Protein AF-A0AAV0MB12-F1 (afdb_monomer)

Foldseek 3Di:
DPPQDWDDAQLFIDSDDDDPLLSLLSNVLLPPVDDQQQWQFDFPVATDGSVLLNCLHPPHARDLRLLVLLQRLLQVVQVVVVDDGDHRDGPVLLVCLVDHALVVSCVPRPVPVVLVALEDEDQDPVSVVSVPVRNPDPRDPRRYYHHDDPQDDDPDDRCVSLSVSLCSVVVVDRVVNNVVVVVDDSRNSSSVSSCCRLVPPSGPCNVVSSVVSCVVVVHDPVVVPPPPDDDDDDDDDDDDDDDDD

InterPro domains:
  IPR038765 Papain-like cysteine peptidase superfamily [SSF54001] (46-170)

pLDDT: mean 75.11, std 19.03, range [23.58, 97.94]

Mean predicted aligned error: 11.65 Å

Sequence (245 aa):
MRNKKMYSIGPFTTSSRACPMDLILITHVFDQSQDECEELVRSPWFNLNRAQFKGLAPDLMLSSQVITMCVDFLTLEEFRKEKRVRWFLPPAFSMSVRGYSEENIRRVYCSEDFNDCEKAKALDSLVMVKIIKKLEVNLLESFTTEIVVNAPRQKNGVDYGLFVAKLMRNSGCLDDCARKMKKFESQDERLDLALYLLNNKENEIKDVLHRKVVMESGERIDEVEGTAERSETPKKDGNFTTYKL

Nearest PDB structures (foldseek):
  2ckg-assembly2_B  TM=7.419E-01  e=3.529E-04  Homo sapiens
  2io1-assembly3_E  TM=7.565E-01  e=4.632E-04  Homo sapiens
  1tgz-assembly1_A  TM=7.587E-01  e=4.891E-04  Homo sapiens
  2xre-assembly1_B  TM=7.679E-01  e=7.160E-04  Homo sapiens
  2iy1-assembly2_C  TM=7.178E-01  e=5.759E-04  Homo sapiens

Solvent-accessible surface area (backbone atoms only — not comparable to full-atom values): 15022 Å² total; per-residue (Å²): 132,83,82,76,66,72,40,80,46,55,84,36,70,22,79,61,86,73,56,72,66,57,38,53,50,44,32,59,65,64,41,82,89,54,68,49,79,43,75,60,33,29,48,102,87,49,76,40,27,32,59,55,54,55,24,54,42,71,97,43,56,53,38,69,65,55,52,30,52,53,24,51,46,54,25,55,58,27,63,72,62,84,49,91,73,53,82,55,80,38,70,66,52,63,53,39,70,72,77,55,58,58,67,59,51,31,71,74,69,46,58,64,67,59,57,72,53,53,61,51,77,34,82,47,66,73,61,46,56,50,50,55,63,60,62,57,79,79,65,51,102,69,57,44,80,43,67,51,77,85,63,74,79,77,93,60,81,57,52,49,53,56,52,51,53,54,46,63,80,34,66,91,38,66,69,59,39,44,60,54,58,74,69,67,45,72,44,51,53,30,51,52,50,50,50,49,50,42,70,30,91,61,19,77,42,27,71,61,51,52,53,51,49,36,64,75,70,69,56,63,73,79,73,73,62,72,81,78,83,86,80,76,81,77,78,93,69,92,76,91,81,90,82,91,132

Radius of gyration: 21.96 Å; Cα contacts (8 Å, |Δi|>4): 250; chains: 1; bounding box: 44×54×58 Å

Organism: NCBI:txid586396

Structure (mmCIF, N/CA/C/O backbone):
data_AF-A0AAV0MB12-F1
#
_entry.id   AF-A0AAV0MB12-F1
#
loop_
_atom_site.group_PDB
_atom_site.id
_atom_site.type_symbol
_atom_site.label_atom_id
_atom_site.label_alt_id
_atom_site.label_comp_id
_atom_site.label_asym_id
_atom_site.label_entity_id
_atom_site.label_seq_id
_atom_site.pdbx_PDB_ins_code
_atom_site.Cartn_x
_atom_site.Cartn_y
_atom_site.Cartn_z
_atom_site.occupancy
_atom_site.B_iso_or_equiv
_atom_site.auth_seq_id
_atom_site.auth_comp_id
_atom_site.auth_asym_id
_atom_site.auth_atom_id
_atom_site.pdbx_PDB_model_num
ATOM 1 N N . MET A 1 1 ? -17.983 -29.698 9.163 1.00 43.75 1 MET A N 1
ATOM 2 C CA . MET A 1 1 ? -17.110 -28.525 8.932 1.00 43.75 1 MET A CA 1
ATOM 3 C C . MET A 1 1 ? -16.967 -27.797 10.261 1.00 43.75 1 MET A C 1
ATOM 5 O O . MET A 1 1 ? -17.988 -27.513 10.868 1.00 43.75 1 MET A O 1
ATOM 9 N N . ARG A 1 2 ? -15.751 -27.590 10.787 1.00 49.31 2 ARG A N 1
ATOM 10 C CA . ARG A 1 2 ? -15.571 -26.775 12.004 1.00 49.31 2 ARG A CA 1
ATOM 11 C C . ARG A 1 2 ? -15.742 -25.307 11.608 1.00 49.31 2 ARG A C 1
ATOM 13 O O . ARG A 1 2 ? -15.019 -24.857 10.723 1.00 49.31 2 ARG A O 1
ATOM 20 N N . ASN A 1 3 ? -16.678 -24.591 12.231 1.00 55.72 3 ASN A N 1
ATOM 21 C CA . ASN A 1 3 ? -16.809 -23.144 12.051 1.00 55.72 3 ASN A CA 1
ATOM 22 C C . ASN A 1 3 ? -15.489 -22.485 12.461 1.00 55.72 3 ASN A C 1
ATOM 24 O O . ASN A 1 3 ? -15.051 -22.616 13.606 1.00 55.72 3 ASN A O 1
ATOM 28 N N . LYS A 1 4 ? -14.823 -21.833 11.506 1.00 72.25 4 LYS A N 1
ATOM 29 C CA . LYS A 1 4 ? -13.607 -21.067 11.774 1.00 72.25 4 LYS A CA 1
ATOM 30 C C . LYS A 1 4 ? -14.015 -19.869 12.636 1.00 72.25 4 LYS A C 1
ATOM 32 O O . LYS A 1 4 ? -14.943 -19.150 12.280 1.00 72.25 4 LYS A O 1
ATOM 37 N N . LYS A 1 5 ? -13.383 -19.703 13.799 1.00 82.69 5 LYS A N 1
ATOM 38 C CA . LYS A 1 5 ? -13.656 -18.569 14.690 1.00 82.69 5 LYS A CA 1
ATOM 39 C C . LYS A 1 5 ? -13.202 -17.283 13.995 1.00 82.69 5 LYS A C 1
ATOM 41 O O . LYS A 1 5 ? -12.063 -17.226 13.539 1.00 82.69 5 LYS A O 1
ATOM 46 N N . MET A 1 6 ? -14.095 -16.302 13.914 1.00 85.94 6 MET A N 1
ATOM 47 C CA . MET A 1 6 ? -13.824 -14.986 13.334 1.00 85.94 6 MET A CA 1
ATOM 48 C C . MET A 1 6 ? -13.550 -13.971 14.447 1.00 85.94 6 MET A C 1
ATOM 50 O O . MET A 1 6 ? -14.119 -14.082 15.537 1.00 85.94 6 MET A O 1
ATOM 54 N N . TYR A 1 7 ? -12.686 -12.999 14.172 1.00 85.00 7 TYR A N 1
ATOM 55 C CA . TYR A 1 7 ? -12.297 -11.925 15.086 1.00 85.00 7 TYR A CA 1
ATOM 56 C C . TYR A 1 7 ? -12.588 -10.565 14.445 1.00 85.00 7 TYR A C 1
ATOM 58 O O . TYR A 1 7 ? -12.394 -10.400 13.244 1.00 85.00 7 TYR A O 1
ATOM 66 N N . SER A 1 8 ? -13.045 -9.602 15.246 1.00 86.50 8 SER A N 1
ATOM 67 C CA . SER A 1 8 ? -13.251 -8.216 14.811 1.00 86.50 8 SER A CA 1
ATOM 68 C C . SER A 1 8 ? -12.032 -7.379 15.183 1.00 86.50 8 SER A C 1
ATOM 70 O O . SER A 1 8 ? -11.583 -7.445 16.328 1.00 86.50 8 SER A O 1
ATOM 72 N N . ILE A 1 9 ? -11.499 -6.615 14.232 1.00 86.94 9 ILE A N 1
ATOM 73 C CA . ILE A 1 9 ? -10.311 -5.770 14.404 1.00 86.94 9 ILE A CA 1
ATOM 74 C C . ILE A 1 9 ? -10.556 -4.463 13.649 1.00 86.94 9 ILE A C 1
ATOM 76 O O . ILE A 1 9 ? -10.478 -4.441 12.422 1.00 86.94 9 ILE A O 1
ATOM 80 N N . GLY A 1 10 ? -10.891 -3.382 14.361 1.00 88.31 10 GLY A N 1
ATOM 81 C CA . GLY A 1 10 ? -11.386 -2.155 13.727 1.00 88.31 10 GLY A CA 1
ATOM 82 C C . GLY A 1 10 ? -12.521 -2.471 12.735 1.00 88.31 10 GLY A C 1
ATOM 83 O O . GLY A 1 10 ? -13.486 -3.132 13.128 1.00 88.31 10 GLY A O 1
ATOM 84 N N . PRO A 1 11 ? -12.415 -2.076 11.452 1.00 91.81 11 PRO A N 1
ATOM 85 C CA . PRO A 1 11 ? -13.438 -2.372 10.452 1.00 91.81 11 PRO A CA 1
ATOM 86 C C . PRO A 1 11 ? -13.353 -3.799 9.881 1.00 91.81 11 PRO A C 1
ATOM 88 O O . PRO A 1 11 ? -14.209 -4.173 9.087 1.00 91.81 11 PRO A O 1
ATOM 91 N N . PHE A 1 12 ? -12.340 -4.601 10.226 1.00 92.06 12 PHE A N 1
ATOM 92 C CA . PHE A 1 12 ? -12.091 -5.911 9.617 1.00 92.06 12 PHE A CA 1
ATOM 93 C C . PHE A 1 12 ? -12.702 -7.062 10.418 1.00 92.06 12 PHE A C 1
ATOM 95 O O . PHE A 1 12 ? -12.667 -7.082 11.647 1.00 92.06 12 PHE A O 1
ATOM 102 N N . THR A 1 13 ? -13.183 -8.077 9.704 1.00 90.50 13 THR A N 1
ATOM 103 C CA . THR A 1 13 ? -13.579 -9.384 10.233 1.00 90.50 13 THR A CA 1
ATOM 104 C C . THR A 1 13 ? -12.631 -10.441 9.682 1.00 90.50 13 THR A C 1
ATOM 106 O O . THR A 1 13 ? -12.717 -10.831 8.518 1.00 90.50 13 THR A O 1
ATOM 109 N N . THR A 1 14 ? -11.715 -10.916 10.520 1.00 84.69 14 THR A N 1
ATOM 110 C CA . THR A 1 14 ? -10.607 -11.769 10.086 1.00 84.69 14 THR A CA 1
ATOM 111 C C . THR A 1 14 ? -10.654 -13.148 10.705 1.00 84.69 14 THR A C 1
ATOM 113 O O . THR A 1 14 ? -11.261 -13.401 11.749 1.00 84.69 14 THR A O 1
ATOM 116 N N . SER A 1 15 ? -9.992 -14.079 10.031 1.00 79.69 15 SER A N 1
ATOM 117 C CA . SER A 1 15 ? -9.937 -15.471 10.466 1.00 79.69 15 SER A CA 1
ATOM 118 C C . SER A 1 15 ? -8.742 -15.789 11.376 1.00 79.69 15 SER A C 1
ATOM 120 O O . SER A 1 15 ? -8.585 -16.929 11.829 1.00 79.69 15 SER A O 1
ATOM 122 N N . SER A 1 16 ? -7.918 -14.774 11.650 1.00 79.12 16 SER A N 1
ATOM 123 C CA . SER A 1 16 ? -6.678 -14.838 12.422 1.00 79.12 16 SER A CA 1
ATOM 124 C C . SER A 1 16 ? -6.729 -13.844 13.578 1.00 79.12 16 SER A C 1
ATOM 126 O O . SER A 1 16 ? -7.235 -12.735 13.433 1.00 79.12 16 SER A O 1
ATOM 128 N N . ARG A 1 17 ? -6.19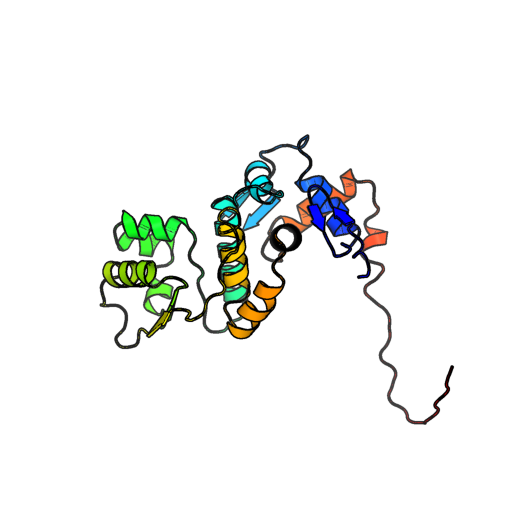2 -14.232 14.737 1.00 78.00 17 ARG A N 1
ATOM 129 C CA . ARG A 1 17 ? -6.115 -13.341 15.898 1.00 78.00 17 ARG A CA 1
ATOM 130 C C . ARG A 1 17 ? -4.944 -12.374 15.714 1.00 78.00 17 ARG A C 1
ATOM 132 O O . ARG A 1 17 ? -3.827 -12.834 15.499 1.00 78.00 17 ARG A O 1
ATOM 139 N N . ALA A 1 18 ? -5.198 -11.075 15.829 1.00 81.19 18 ALA A N 1
ATOM 140 C CA . ALA A 1 18 ? -4.146 -10.065 15.919 1.00 81.19 18 ALA A CA 1
ATOM 141 C C . ALA A 1 18 ? -3.607 -9.947 17.350 1.00 81.19 18 ALA A C 1
ATOM 143 O O . ALA A 1 18 ? -4.293 -10.311 18.315 1.00 81.19 18 ALA A O 1
ATOM 144 N N . CYS A 1 19 ? -2.375 -9.453 17.489 1.00 87.50 19 CYS A N 1
ATOM 145 C CA . CYS A 1 19 ? -1.849 -9.105 18.804 1.00 87.50 19 CYS A CA 1
ATOM 146 C C . CYS A 1 19 ? -2.590 -7.869 19.368 1.00 87.50 19 CYS A C 1
ATOM 148 O O . CYS A 1 19 ? -3.204 -7.128 18.595 1.00 87.50 19 CYS A O 1
ATOM 150 N N . PRO A 1 20 ? -2.575 -7.640 20.696 1.00 87.00 20 PRO A N 1
ATOM 151 C CA . PRO A 1 20 ? -3.252 -6.488 21.302 1.00 87.00 20 PRO A CA 1
ATOM 152 C C . PRO A 1 20 ? -2.845 -5.151 20.669 1.00 87.00 20 PRO A C 1
ATOM 154 O O . PRO A 1 20 ? -3.706 -4.349 20.325 1.00 87.00 20 PRO A O 1
ATOM 157 N N . MET A 1 21 ? -1.553 -4.968 20.392 1.00 88.00 21 MET A N 1
ATOM 158 C CA . MET A 1 21 ? -1.039 -3.745 19.772 1.00 88.00 21 MET A CA 1
ATOM 159 C C . MET A 1 21 ? -1.606 -3.480 18.381 1.00 88.00 21 MET A C 1
ATOM 161 O O . MET A 1 21 ? -2.040 -2.367 18.098 1.00 88.00 21 MET A O 1
ATOM 165 N N . ASP A 1 22 ? -1.655 -4.503 17.527 1.00 91.06 22 ASP A N 1
ATOM 166 C CA . ASP A 1 22 ? -2.253 -4.389 16.196 1.00 91.06 22 ASP A CA 1
ATOM 167 C C . ASP A 1 22 ? -3.747 -4.050 16.290 1.00 91.06 22 ASP A C 1
ATOM 169 O O . ASP A 1 22 ? -4.258 -3.272 15.487 1.00 91.06 22 ASP A O 1
ATOM 173 N N . LEU A 1 23 ? -4.457 -4.609 17.280 1.00 89.88 23 LEU A N 1
ATOM 174 C CA . LEU A 1 23 ? -5.873 -4.321 17.503 1.00 89.88 23 LEU A CA 1
ATOM 175 C C . LEU A 1 23 ? -6.101 -2.849 17.856 1.00 89.88 23 LEU A C 1
ATOM 177 O O . LEU A 1 23 ? -6.991 -2.224 17.276 1.00 89.88 23 LEU A O 1
ATOM 181 N N . ILE A 1 24 ? -5.309 -2.297 18.772 1.00 91.19 24 ILE A N 1
ATOM 182 C CA . ILE A 1 24 ? -5.427 -0.898 19.203 1.00 91.19 24 ILE A CA 1
ATOM 183 C C . ILE A 1 24 ? -5.049 0.032 18.054 1.00 91.19 24 ILE A C 1
ATOM 185 O O . ILE A 1 24 ? -5.805 0.946 17.734 1.00 91.19 24 ILE A O 1
ATOM 189 N N . LEU A 1 25 ? -3.932 -0.246 17.379 1.00 94.88 25 LEU A N 1
ATOM 190 C CA . LEU A 1 25 ? -3.451 0.541 16.248 1.00 94.88 25 LEU A CA 1
ATOM 191 C C . LEU A 1 25 ? -4.473 0.598 15.111 1.00 94.88 25 LEU A C 1
ATOM 193 O O . LEU A 1 25 ? -4.805 1.681 14.634 1.00 94.88 25 LEU A O 1
ATOM 197 N N . ILE A 1 26 ? -5.016 -0.549 14.699 1.00 95.75 26 ILE A N 1
ATOM 198 C CA . ILE A 1 26 ? -6.018 -0.610 13.627 1.00 95.75 26 ILE A CA 1
ATOM 199 C C . ILE A 1 26 ? -7.327 0.044 14.060 1.00 95.75 26 ILE A C 1
ATOM 201 O O . ILE A 1 26 ? -7.949 0.747 13.266 1.00 95.75 26 ILE A O 1
ATOM 205 N N . THR A 1 27 ? -7.739 -0.135 15.315 1.00 93.06 27 THR A N 1
ATOM 206 C CA . THR A 1 27 ? -8.945 0.524 15.828 1.00 93.06 27 THR A CA 1
ATOM 207 C C . THR A 1 27 ? -8.781 2.041 15.820 1.00 93.06 27 THR A C 1
ATOM 209 O O . THR A 1 27 ? -9.661 2.735 15.319 1.00 93.06 27 THR A O 1
ATOM 212 N N . HIS A 1 28 ? -7.632 2.551 16.270 1.00 93.94 28 HIS A N 1
ATOM 213 C CA . HIS A 1 28 ? -7.325 3.976 16.237 1.00 93.94 28 HIS A CA 1
ATOM 214 C C . HIS A 1 28 ? -7.271 4.513 14.802 1.00 93.94 28 HIS A C 1
ATOM 216 O O . HIS A 1 28 ? -7.911 5.513 14.501 1.00 93.94 28 HIS A O 1
ATOM 222 N N . VAL A 1 29 ? -6.538 3.866 13.889 1.00 95.62 29 VAL A N 1
ATOM 223 C CA . VAL A 1 29 ? -6.323 4.349 12.508 1.00 95.62 29 VAL A CA 1
ATOM 224 C C . VAL A 1 29 ? -7.620 4.416 11.686 1.00 95.62 29 VAL A C 1
ATOM 226 O O . VAL A 1 29 ? -7.784 5.301 10.841 1.00 95.62 29 VAL A O 1
ATOM 229 N N . PHE A 1 30 ? -8.572 3.523 11.948 1.00 95.56 30 PHE A N 1
ATOM 230 C CA . PHE A 1 30 ? -9.861 3.507 11.252 1.00 95.56 30 PHE A CA 1
ATOM 231 C C . PHE A 1 30 ? -11.003 4.187 12.021 1.00 95.56 30 PHE A C 1
ATOM 233 O O . PHE A 1 30 ? -12.135 4.192 11.530 1.00 95.56 30 PHE A O 1
ATOM 240 N N . ASP A 1 31 ? -10.727 4.797 13.175 1.00 92.88 31 ASP A N 1
ATOM 241 C CA . ASP A 1 31 ? -11.693 5.628 13.888 1.00 92.88 31 ASP A CA 1
ATOM 242 C C . ASP A 1 31 ? -12.051 6.866 13.047 1.00 92.88 31 ASP A C 1
ATOM 244 O O . ASP A 1 31 ? -11.204 7.689 12.689 1.00 92.88 31 ASP A O 1
ATOM 248 N N . GLN A 1 32 ? -13.332 6.972 12.693 1.00 88.25 32 GLN A N 1
ATOM 249 C CA . GLN A 1 32 ? -13.859 8.033 11.838 1.0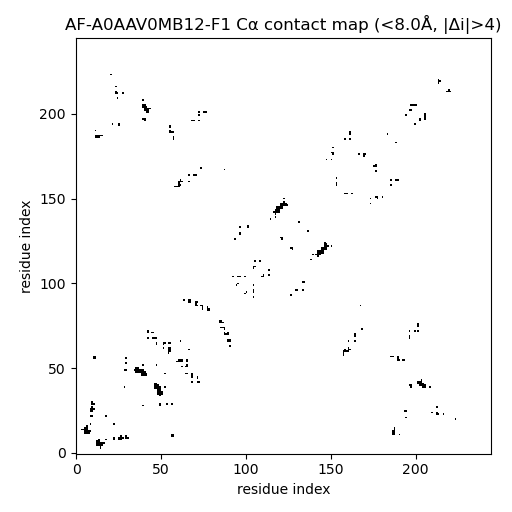0 88.25 32 GLN A CA 1
ATOM 250 C C . GLN A 1 32 ? -13.992 9.377 12.560 1.00 88.25 32 GLN A C 1
ATOM 252 O O . GLN A 1 32 ? -14.182 10.386 11.886 1.00 88.25 32 GLN A O 1
ATOM 257 N N . SER A 1 33 ? -13.903 9.396 13.893 1.00 92.25 33 SER A N 1
ATOM 258 C CA . SER A 1 33 ? -13.954 10.625 14.692 1.00 92.25 33 SER A CA 1
ATOM 259 C C . SER A 1 33 ? -12.621 11.382 14.739 1.00 92.25 33 SER A C 1
ATOM 261 O O . SER A 1 33 ? -12.592 12.547 15.130 1.00 92.25 33 SER A O 1
ATOM 263 N N . GLN A 1 34 ? -11.530 10.734 14.321 1.00 93.31 34 GLN A N 1
ATOM 264 C CA . GLN A 1 34 ? -10.181 11.298 14.301 1.00 93.31 34 GLN A CA 1
ATOM 265 C C . GLN A 1 34 ? -9.951 12.218 13.094 1.00 93.31 34 GLN A C 1
ATOM 267 O O . GLN A 1 34 ? -10.656 12.138 12.085 1.00 93.31 34 GLN A O 1
ATOM 272 N N . ASP A 1 35 ? -8.910 13.053 13.175 1.00 95.19 35 ASP A N 1
ATOM 273 C CA . ASP A 1 35 ? -8.527 13.978 12.104 1.00 95.19 35 ASP A CA 1
ATOM 274 C C . ASP A 1 35 ? -8.178 13.233 10.802 1.00 95.19 35 ASP A C 1
ATOM 276 O O . ASP A 1 35 ? -7.263 12.408 10.744 1.00 95.19 35 ASP A O 1
ATOM 280 N N . GLU A 1 36 ? -8.909 13.544 9.731 1.00 95.88 36 GLU A N 1
ATOM 281 C CA . GLU A 1 36 ? -8.721 12.963 8.402 1.00 95.88 36 GLU A CA 1
ATOM 282 C C . GLU A 1 36 ? -7.395 13.370 7.744 1.00 95.88 36 GLU A C 1
ATOM 284 O O . GLU A 1 36 ? -6.868 12.631 6.905 1.00 95.88 36 GLU A O 1
ATOM 289 N N . CYS A 1 37 ? -6.851 14.526 8.127 1.00 96.56 37 CYS A N 1
ATOM 290 C CA . CYS A 1 37 ? -5.582 15.045 7.631 1.00 96.56 37 CYS A CA 1
ATOM 291 C C . CYS A 1 37 ? -4.376 14.491 8.389 1.00 96.56 37 CYS A C 1
ATOM 293 O O . CYS A 1 37 ? -3.247 14.708 7.945 1.00 96.56 37 CYS A O 1
ATOM 295 N N . GLU A 1 38 ? -4.596 13.770 9.492 1.00 96.62 38 GLU A N 1
ATOM 296 C CA . GLU A 1 38 ? -3.517 13.170 10.262 1.00 96.62 38 GLU A CA 1
ATOM 297 C C . GLU A 1 38 ? -2.678 12.255 9.376 1.00 96.62 38 GLU A C 1
ATOM 299 O O . GLU A 1 38 ? -3.188 11.351 8.709 1.00 96.62 38 GLU A O 1
ATOM 304 N N . GLU A 1 39 ? -1.373 12.487 9.392 1.00 97.31 39 GLU A N 1
ATOM 305 C CA . GLU A 1 39 ? -0.421 11.636 8.707 1.00 97.31 39 GLU A CA 1
ATOM 306 C C . GLU A 1 39 ? -0.215 10.337 9.491 1.00 97.31 39 GLU A C 1
ATOM 308 O O . GLU A 1 39 ? 0.096 10.363 10.680 1.00 97.31 39 GLU A O 1
ATOM 313 N N . LEU A 1 40 ? -0.384 9.199 8.817 1.00 97.75 40 LEU A N 1
ATOM 314 C CA . LEU A 1 40 ? -0.274 7.873 9.434 1.00 97.75 40 LEU A CA 1
ATOM 315 C C . LEU A 1 40 ? 0.944 7.095 8.938 1.00 97.75 40 LEU A C 1
ATOM 317 O O . LEU A 1 40 ? 1.483 6.244 9.646 1.00 97.75 40 LEU A O 1
ATOM 321 N N . VAL A 1 41 ? 1.368 7.373 7.705 1.00 97.94 41 VAL A N 1
ATOM 322 C CA . VAL A 1 41 ? 2.528 6.734 7.088 1.00 97.94 41 VAL A CA 1
ATOM 323 C C . VAL A 1 41 ? 3.343 7.779 6.342 1.00 97.94 41 VAL A C 1
ATOM 325 O O . VAL A 1 41 ? 2.786 8.553 5.561 1.00 97.94 41 VAL A O 1
ATOM 328 N N . ARG A 1 42 ? 4.662 7.769 6.540 1.00 97.25 42 ARG A N 1
ATOM 329 C CA . ARG A 1 42 ? 5.604 8.641 5.829 1.00 97.25 42 ARG A CA 1
ATOM 330 C C . ARG A 1 42 ? 6.777 7.838 5.281 1.00 97.25 42 ARG A C 1
ATOM 332 O O . ARG A 1 42 ? 7.390 7.077 6.023 1.00 97.25 42 ARG A O 1
ATOM 339 N N . SER A 1 43 ? 7.079 8.045 4.004 1.00 92.69 43 SER A N 1
ATOM 340 C CA . SER A 1 43 ? 8.333 7.672 3.348 1.00 92.69 43 SER A CA 1
ATOM 341 C C 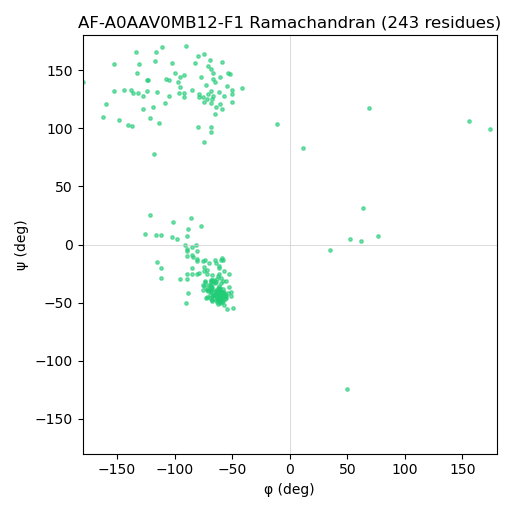. SER A 1 43 ? 9.114 8.951 2.989 1.00 92.69 43 SER A C 1
ATOM 343 O O . SER A 1 43 ? 8.536 10.043 3.016 1.00 92.69 43 SER A O 1
ATOM 345 N N . PRO A 1 44 ? 10.384 8.847 2.559 1.00 87.88 44 PRO A N 1
ATOM 346 C CA . PRO A 1 44 ? 11.146 9.993 2.058 1.00 87.88 44 PRO A CA 1
ATOM 347 C C . PRO A 1 44 ? 10.504 10.724 0.867 1.00 87.88 44 PRO A C 1
ATOM 349 O O . PRO A 1 44 ? 10.831 11.881 0.605 1.00 87.88 44 PRO A O 1
ATOM 352 N N . TRP A 1 45 ? 9.630 10.051 0.111 1.00 83.38 45 TRP A N 1
ATOM 353 C CA . TRP A 1 45 ? 9.069 10.568 -1.144 1.00 83.38 45 TRP A CA 1
ATOM 354 C C . TRP A 1 45 ? 7.579 10.884 -1.067 1.00 83.38 45 TRP A C 1
ATOM 356 O O . TRP A 1 45 ? 7.064 11.630 -1.903 1.00 83.38 45 TRP A O 1
ATOM 366 N N . PHE A 1 46 ? 6.871 10.313 -0.096 1.00 88.25 46 PHE A N 1
ATOM 367 C CA . PHE A 1 46 ? 5.421 10.353 -0.058 1.00 88.25 46 PHE A CA 1
ATOM 368 C C . PHE A 1 46 ? 4.899 10.254 1.374 1.00 88.25 46 PHE A C 1
ATOM 370 O O . PHE A 1 46 ? 5.541 9.692 2.260 1.00 88.25 46 PHE A O 1
ATOM 377 N N . ASN A 1 47 ? 3.694 10.764 1.607 1.00 94.81 47 ASN A N 1
ATOM 378 C CA . ASN A 1 47 ? 2.976 10.552 2.852 1.00 94.81 47 ASN A CA 1
ATOM 379 C C . ASN A 1 47 ? 1.541 10.104 2.588 1.00 94.81 47 ASN A C 1
ATOM 381 O O . ASN A 1 47 ? 0.971 10.333 1.522 1.00 94.81 47 ASN A O 1
ATOM 385 N N . LEU A 1 48 ? 0.981 9.405 3.568 1.00 96.00 48 LEU A N 1
ATOM 386 C CA . LEU A 1 48 ? -0.371 8.882 3.528 1.00 96.00 48 LEU A CA 1
ATOM 387 C C . LEU A 1 48 ? -1.099 9.342 4.785 1.00 96.00 48 LEU A C 1
ATOM 389 O O . LEU A 1 48 ? -0.722 8.985 5.906 1.00 96.00 48 LEU A O 1
ATOM 393 N N . ASN A 1 49 ? -2.146 10.137 4.589 1.00 96.94 49 ASN A N 1
ATOM 394 C CA . ASN A 1 49 ? -3.001 10.583 5.681 1.00 96.94 49 ASN A CA 1
ATOM 395 C C . ASN A 1 49 ? -4.164 9.617 5.929 1.00 96.94 49 ASN A C 1
ATOM 397 O O . ASN A 1 49 ? -4.429 8.705 5.139 1.00 96.94 49 ASN A O 1
ATOM 401 N N . ARG A 1 50 ? -4.885 9.833 7.027 1.00 96.69 50 ARG A N 1
ATOM 402 C CA . ARG A 1 50 ? -6.029 9.014 7.431 1.00 96.69 50 ARG A CA 1
ATOM 403 C C . ARG A 1 50 ? -7.105 8.938 6.353 1.00 96.69 50 ARG A C 1
ATOM 405 O O . ARG A 1 50 ? -7.571 7.837 6.061 1.00 96.69 50 ARG A O 1
ATOM 412 N N . ALA A 1 51 ? -7.462 10.052 5.712 1.00 95.19 51 ALA A N 1
ATOM 413 C CA . ALA A 1 51 ? -8.445 10.070 4.624 1.00 95.19 51 ALA A CA 1
ATOM 414 C C . ALA A 1 51 ? -8.072 9.102 3.490 1.00 95.19 51 ALA A C 1
ATOM 416 O O . ALA A 1 51 ? -8.906 8.340 3.003 1.00 95.19 51 ALA A O 1
ATOM 417 N N . GLN A 1 52 ? -6.801 9.098 3.088 1.00 95.00 52 GLN A N 1
ATOM 418 C CA . GLN A 1 52 ? -6.294 8.226 2.032 1.00 95.00 52 GLN A CA 1
ATOM 419 C C . GLN A 1 52 ? -6.150 6.773 2.506 1.00 95.00 52 GLN A C 1
ATOM 421 O O . GLN A 1 52 ? -6.411 5.848 1.730 1.00 95.00 52 GLN A O 1
ATOM 426 N N . PHE A 1 53 ? -5.770 6.573 3.772 1.00 95.38 53 PHE A N 1
ATOM 427 C CA . PHE A 1 53 ? -5.618 5.264 4.407 1.00 95.38 53 PHE A CA 1
ATOM 428 C C . PHE A 1 53 ? -6.957 4.527 4.547 1.00 95.38 53 PHE A C 1
ATOM 430 O O . PHE A 1 53 ? -7.004 3.306 4.387 1.00 95.38 53 PHE A O 1
ATOM 437 N N . LYS A 1 54 ? -8.071 5.254 4.744 1.00 92.88 54 LYS A N 1
ATOM 438 C CA . LYS A 1 54 ? -9.436 4.690 4.815 1.00 92.88 54 LYS A CA 1
ATOM 439 C C . LYS A 1 54 ? -9.789 3.807 3.612 1.00 92.88 54 LYS A C 1
ATOM 441 O O . LYS A 1 54 ? -10.579 2.884 3.776 1.00 92.88 54 LYS A O 1
ATOM 446 N N . GLY A 1 55 ? -9.170 4.002 2.441 1.00 91.50 55 GLY A N 1
ATOM 447 C CA . GLY A 1 55 ? -9.354 3.138 1.262 1.00 91.50 55 GLY A CA 1
ATOM 448 C C . GLY A 1 55 ? -8.974 1.660 1.470 1.00 91.50 55 GLY A C 1
ATOM 449 O O . GLY A 1 55 ? -9.329 0.815 0.649 1.00 91.50 55 GLY A O 1
ATOM 450 N N . LEU A 1 56 ? -8.280 1.330 2.564 1.00 94.00 56 LEU A N 1
ATOM 451 C CA . LEU A 1 56 ? -8.002 -0.046 2.986 1.00 94.00 56 LEU A CA 1
ATOM 452 C C . LEU A 1 56 ? -9.168 -0.716 3.725 1.00 94.00 56 LEU A C 1
ATOM 454 O O . LEU A 1 56 ? -9.133 -1.934 3.882 1.00 94.00 56 LEU A O 1
ATOM 458 N N . ALA A 1 57 ? -10.199 0.021 4.150 1.00 92.94 57 ALA A N 1
ATOM 459 C CA . ALA A 1 57 ? -11.366 -0.570 4.803 1.00 92.94 57 ALA A CA 1
ATOM 460 C C . ALA A 1 57 ? -12.058 -1.602 3.883 1.00 92.94 57 ALA A C 1
ATOM 462 O O . ALA A 1 57 ? -11.872 -1.560 2.658 1.00 92.94 57 ALA A O 1
ATOM 463 N N . PRO A 1 58 ? -12.824 -2.562 4.435 1.00 91.19 58 PRO A N 1
ATOM 464 C CA . PRO A 1 58 ? -13.515 -3.566 3.631 1.00 91.19 58 PRO A CA 1
ATOM 465 C C . PRO A 1 58 ? -14.387 -2.953 2.536 1.00 91.19 58 PRO A C 1
ATOM 467 O O . PRO A 1 58 ? -14.930 -1.863 2.693 1.00 91.19 58 PRO A O 1
ATOM 470 N N . ASP A 1 59 ? -14.494 -3.673 1.420 1.00 87.00 59 ASP A N 1
ATOM 471 C CA . ASP A 1 59 ? -15.364 -3.356 0.280 1.00 87.00 59 ASP A CA 1
ATOM 472 C C . ASP A 1 59 ? -15.081 -2.022 -0.442 1.00 87.00 59 ASP A C 1
ATOM 474 O O . ASP A 1 59 ? -15.749 -1.695 -1.424 1.00 87.00 59 ASP A O 1
ATOM 478 N N . LEU A 1 60 ? -14.042 -1.283 -0.039 1.00 89.69 60 LEU A N 1
ATOM 479 C CA . LEU A 1 60 ? -13.584 -0.080 -0.732 1.00 89.69 60 LEU A CA 1
ATOM 480 C C . LEU A 1 60 ? -12.508 -0.395 -1.772 1.00 89.69 60 LEU A C 1
ATOM 482 O O . LEU A 1 60 ? -11.647 -1.257 -1.581 1.00 89.69 60 LEU A O 1
ATOM 486 N N . MET A 1 61 ? -12.509 0.346 -2.879 1.00 88.19 61 MET A N 1
ATOM 487 C CA . MET A 1 61 ? -11.405 0.299 -3.837 1.00 88.19 61 MET A CA 1
ATOM 488 C C . MET A 1 61 ? -10.158 0.922 -3.205 1.00 88.19 61 MET A C 1
ATOM 490 O O . MET A 1 61 ? -10.221 2.025 -2.661 1.00 88.19 61 MET A O 1
ATOM 494 N N . LEU A 1 62 ? -9.016 0.234 -3.307 1.00 90.62 62 LEU A N 1
ATOM 495 C CA . LEU A 1 62 ? -7.750 0.799 -2.840 1.00 90.62 62 LEU A CA 1
ATOM 496 C C . LEU A 1 62 ? -7.431 2.071 -3.625 1.00 90.62 62 LEU A C 1
ATOM 498 O O . LEU A 1 62 ? -7.450 2.080 -4.858 1.00 90.62 62 LEU A O 1
ATOM 502 N N . SER A 1 63 ? -7.095 3.129 -2.893 1.00 88.50 63 SER A N 1
ATOM 503 C CA . SER A 1 63 ? -6.679 4.392 -3.485 1.00 88.50 63 SER A CA 1
ATOM 504 C C . SER A 1 63 ? -5.316 4.242 -4.166 1.00 88.50 63 SER A C 1
ATOM 506 O O . SER A 1 63 ? -4.469 3.439 -3.758 1.00 88.50 63 SER A O 1
ATOM 508 N N . SER A 1 64 ? -5.070 5.038 -5.209 1.00 88.62 64 SER A N 1
ATOM 509 C CA . SER A 1 64 ? -3.758 5.057 -5.866 1.00 88.62 64 SER A CA 1
ATOM 510 C C . SER A 1 64 ? -2.641 5.449 -4.901 1.00 88.62 64 SER A C 1
ATOM 512 O O . SER A 1 64 ? -1.523 4.987 -5.067 1.00 88.62 64 SER A O 1
ATOM 514 N N . GLN A 1 65 ? -2.950 6.253 -3.881 1.00 92.06 65 GLN A N 1
ATOM 515 C CA . GLN A 1 65 ? -2.019 6.705 -2.850 1.00 92.06 65 GLN A CA 1
ATOM 516 C C . GLN A 1 65 ? -1.536 5.540 -1.978 1.00 92.06 65 GLN A C 1
ATOM 518 O O . GLN A 1 65 ? -0.339 5.417 -1.742 1.00 92.06 65 GLN A O 1
ATOM 523 N N . VAL A 1 66 ? -2.435 4.636 -1.572 1.00 94.44 66 VAL A N 1
ATOM 524 C CA . VAL A 1 66 ? -2.060 3.411 -0.842 1.00 94.44 66 VAL A CA 1
ATOM 525 C C . VAL A 1 66 ? -1.151 2.523 -1.699 1.00 94.44 66 VAL A C 1
ATOM 527 O O . VAL A 1 66 ? -0.156 1.992 -1.207 1.00 94.44 66 VAL A O 1
ATOM 530 N N 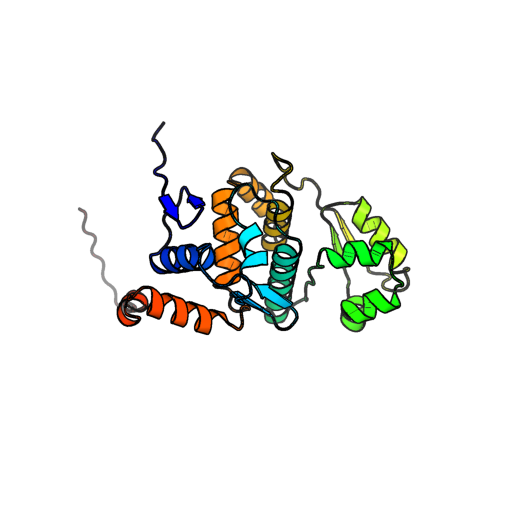. ILE A 1 67 ? -1.458 2.380 -2.994 1.00 92.19 67 ILE A N 1
ATOM 531 C CA . ILE A 1 67 ? -0.633 1.587 -3.919 1.00 92.19 67 ILE A CA 1
ATOM 532 C C . ILE A 1 67 ? 0.745 2.238 -4.114 1.00 92.19 67 ILE A C 1
ATOM 534 O O . ILE A 1 67 ? 1.747 1.528 -4.082 1.00 92.19 67 ILE A O 1
ATOM 538 N N . THR A 1 68 ? 0.809 3.564 -4.277 1.00 91.06 68 THR A N 1
ATOM 539 C CA . THR A 1 68 ? 2.069 4.322 -4.355 1.00 91.06 68 THR A CA 1
ATOM 540 C C . THR A 1 68 ? 2.908 4.119 -3.097 1.00 91.06 68 THR A C 1
ATOM 542 O O . THR A 1 68 ? 4.064 3.738 -3.212 1.00 91.06 68 THR A O 1
ATOM 545 N N . MET A 1 69 ? 2.323 4.256 -1.903 1.00 94.31 69 MET A N 1
ATOM 546 C CA . MET A 1 69 ? 3.056 4.036 -0.652 1.00 94.31 69 MET A CA 1
ATOM 547 C C . MET A 1 69 ? 3.614 2.605 -0.552 1.00 94.31 69 MET A C 1
ATOM 549 O O . MET A 1 69 ? 4.756 2.398 -0.153 1.00 94.31 69 MET A O 1
ATOM 553 N N . CYS A 1 70 ? 2.839 1.598 -0.975 1.00 94.00 70 CYS A N 1
ATOM 554 C CA . CYS A 1 70 ? 3.323 0.216 -1.040 1.00 94.00 70 CYS A CA 1
ATOM 555 C C . CYS A 1 70 ? 4.510 0.055 -2.006 1.00 94.00 70 CYS A C 1
ATOM 557 O O . CYS A 1 70 ? 5.419 -0.728 -1.735 1.00 94.00 70 CYS A O 1
ATOM 559 N N . VAL A 1 71 ? 4.492 0.755 -3.140 1.00 90.12 71 VAL A N 1
ATOM 560 C CA . VAL A 1 71 ? 5.582 0.754 -4.123 1.00 90.12 71 VAL A CA 1
ATOM 561 C C . VAL A 1 71 ? 6.843 1.406 -3.554 1.00 90.12 71 VAL A C 1
ATOM 563 O O . VAL A 1 71 ? 7.932 0.851 -3.721 1.00 90.12 71 VAL A O 1
ATOM 566 N N . ASP A 1 72 ? 6.697 2.530 -2.856 1.00 90.50 72 ASP A N 1
ATOM 567 C CA . ASP A 1 72 ? 7.814 3.236 -2.227 1.00 90.50 72 ASP A CA 1
ATOM 568 C C . ASP A 1 72 ? 8.501 2.344 -1.194 1.00 90.50 72 ASP A C 1
ATOM 570 O O . ASP A 1 72 ? 9.713 2.150 -1.252 1.00 90.50 72 ASP A O 1
ATOM 574 N N . PHE A 1 73 ? 7.726 1.727 -0.298 1.00 93.25 73 PHE A N 1
ATOM 575 C CA . PHE A 1 73 ? 8.265 0.836 0.733 1.00 93.25 73 PHE A CA 1
ATOM 576 C C . PHE A 1 73 ? 8.991 -0.361 0.135 1.00 93.25 73 PHE A C 1
ATOM 578 O O . PHE A 1 73 ? 10.107 -0.669 0.543 1.00 93.25 73 PHE A O 1
ATOM 585 N N . LEU A 1 74 ? 8.404 -1.005 -0.876 1.00 90.81 74 LEU A N 1
ATOM 586 C CA . LEU A 1 74 ? 9.059 -2.113 -1.564 1.00 90.81 74 LEU A CA 1
ATOM 587 C C . LEU A 1 74 ? 10.371 -1.690 -2.233 1.00 90.81 74 LEU A C 1
ATOM 589 O O . LEU A 1 74 ? 11.335 -2.449 -2.210 1.00 90.81 74 LEU A O 1
ATOM 593 N N . THR A 1 75 ? 10.426 -0.489 -2.806 1.00 87.19 75 THR A N 1
ATOM 594 C CA . THR A 1 75 ? 11.640 0.039 -3.443 1.00 87.19 75 THR A CA 1
ATOM 595 C C . THR A 1 75 ? 12.725 0.343 -2.404 1.00 87.19 75 THR A C 1
ATOM 597 O O . THR A 1 75 ? 13.861 -0.106 -2.552 1.00 87.19 75 THR A O 1
ATOM 600 N N . LEU A 1 76 ? 12.372 1.006 -1.298 1.00 88.06 76 LEU A N 1
ATOM 601 C CA . LEU A 1 76 ? 13.289 1.275 -0.181 1.00 88.06 76 LEU A CA 1
ATOM 602 C C . LEU A 1 76 ? 13.821 -0.018 0.456 1.00 88.06 76 LEU A C 1
ATOM 604 O O . LEU A 1 76 ? 15.013 -0.136 0.750 1.00 88.06 76 LEU A O 1
ATOM 608 N N . GLU A 1 77 ? 12.960 -1.024 0.619 1.00 90.00 77 GLU A N 1
ATOM 609 C CA . GLU A 1 77 ? 13.357 -2.338 1.119 1.00 90.00 77 GLU A CA 1
ATOM 610 C C . GLU A 1 77 ? 14.373 -3.027 0.200 1.00 90.00 77 GLU A C 1
ATOM 612 O O . GLU A 1 77 ? 15.249 -3.739 0.695 1.00 90.00 77 GLU A O 1
ATOM 617 N N . GLU A 1 78 ? 14.270 -2.847 -1.120 1.00 86.06 78 GLU A N 1
ATOM 618 C CA . GLU A 1 78 ? 15.245 -3.368 -2.082 1.00 86.06 78 GLU A CA 1
ATOM 619 C C . GLU A 1 78 ? 16.566 -2.600 -2.028 1.00 86.06 78 GLU A C 1
ATOM 621 O O . GLU A 1 78 ? 17.617 -3.237 -2.055 1.00 86.06 78 GLU A O 1
ATOM 626 N N . PHE A 1 79 ? 16.541 -1.274 -1.851 1.00 84.75 79 PHE A N 1
ATOM 627 C CA . PHE A 1 79 ? 17.767 -0.474 -1.701 1.00 84.75 79 PHE A CA 1
ATOM 628 C C . PHE A 1 79 ? 18.596 -0.915 -0.495 1.00 84.75 79 PHE A C 1
ATOM 630 O O . PHE A 1 79 ? 19.823 -0.923 -0.544 1.00 84.75 79 PHE A O 1
ATOM 637 N N . ARG A 1 80 ? 17.937 -1.374 0.574 1.00 84.44 80 ARG A N 1
ATOM 638 C CA . ARG A 1 80 ? 18.612 -1.900 1.770 1.00 84.44 80 ARG A CA 1
ATOM 639 C C . ARG A 1 80 ? 19.249 -3.278 1.586 1.00 84.44 80 ARG A C 1
ATOM 641 O O . ARG A 1 80 ? 19.993 -3.703 2.462 1.00 84.44 80 ARG A O 1
ATOM 648 N N . LYS A 1 81 ? 18.949 -4.018 0.513 1.00 83.69 81 LYS A N 1
ATOM 649 C CA . LYS A 1 81 ? 19.454 -5.394 0.327 1.00 83.69 81 LYS A CA 1
ATOM 650 C C . LYS A 1 81 ? 20.882 -5.453 -0.231 1.00 83.69 81 LYS A C 1
ATOM 652 O O . LYS A 1 81 ? 21.376 -6.565 -0.416 1.00 83.69 81 LYS A O 1
ATOM 657 N N . GLU A 1 82 ? 21.520 -4.305 -0.505 1.00 66.38 82 GLU A N 1
ATOM 658 C CA . GLU A 1 82 ? 22.906 -4.131 -1.010 1.00 66.38 82 GLU A CA 1
ATOM 659 C C . GLU A 1 82 ? 23.260 -4.934 -2.287 1.00 66.38 82 GLU A C 1
ATOM 661 O O . GLU A 1 82 ? 24.391 -4.927 -2.766 1.00 66.38 82 GLU A O 1
ATOM 666 N N . LYS A 1 83 ? 22.284 -5.628 -2.876 1.00 65.12 83 LYS A N 1
ATOM 667 C CA . LYS A 1 83 ? 22.365 -6.399 -4.119 1.00 65.12 83 LYS A CA 1
ATOM 668 C C . LYS A 1 83 ? 21.435 -5.775 -5.150 1.00 65.12 83 LYS A C 1
ATOM 670 O O . LYS A 1 83 ? 20.573 -4.987 -4.779 1.00 65.12 83 LYS A O 1
ATOM 675 N N . ARG A 1 84 ? 21.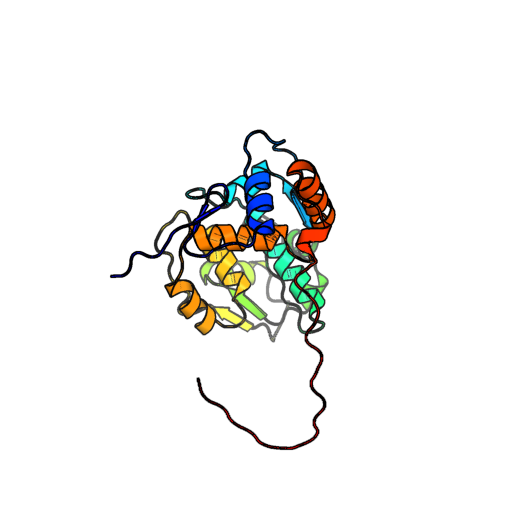618 -6.183 -6.419 1.00 64.12 84 ARG A N 1
ATOM 676 C CA . ARG A 1 84 ? 20.794 -5.851 -7.604 1.00 64.12 84 ARG A CA 1
ATOM 677 C C . ARG A 1 84 ? 19.479 -5.166 -7.229 1.00 64.12 84 ARG A C 1
ATOM 679 O O . ARG A 1 84 ? 18.548 -5.823 -6.760 1.00 64.12 84 ARG A O 1
ATOM 686 N N . VAL A 1 85 ? 19.445 -3.859 -7.440 1.00 72.44 85 VAL A N 1
ATOM 687 C CA . VAL A 1 85 ? 18.343 -3.000 -7.030 1.00 72.44 85 VAL A CA 1
ATOM 688 C C . VAL A 1 85 ? 17.123 -3.270 -7.907 1.00 72.44 85 VAL A C 1
ATOM 690 O O . VAL A 1 85 ? 17.213 -3.274 -9.134 1.00 72.44 85 VAL A O 1
ATOM 693 N N . ARG A 1 86 ? 15.967 -3.504 -7.280 1.00 78.50 86 ARG A N 1
ATOM 694 C CA . ARG A 1 86 ? 14.681 -3.588 -7.978 1.00 78.50 86 ARG A CA 1
ATOM 695 C C . ARG A 1 86 ? 13.851 -2.355 -7.668 1.00 78.50 86 ARG A C 1
ATOM 697 O O . ARG A 1 86 ? 13.513 -2.104 -6.517 1.00 78.50 86 ARG A O 1
ATOM 704 N N . TRP A 1 87 ? 13.478 -1.645 -8.722 1.00 79.38 87 TRP A N 1
ATOM 705 C CA . TRP A 1 87 ? 12.548 -0.529 -8.654 1.00 79.38 87 TRP A CA 1
ATOM 706 C C . TRP A 1 87 ? 11.124 -1.013 -8.903 1.00 79.38 87 TRP A C 1
ATOM 708 O O . TRP A 1 87 ? 10.851 -1.706 -9.888 1.00 79.38 87 TRP A O 1
ATOM 718 N N . PHE A 1 88 ? 10.205 -0.629 -8.022 1.00 83.50 88 PHE A N 1
ATOM 719 C CA . PHE A 1 88 ? 8.775 -0.771 -8.262 1.00 83.50 88 PHE A CA 1
ATOM 720 C C . PHE A 1 88 ? 8.239 0.569 -8.777 1.00 83.50 88 PHE A C 1
ATOM 722 O O . PHE A 1 88 ? 8.647 1.629 -8.315 1.00 83.50 88 PHE A O 1
ATOM 729 N N . LEU A 1 89 ? 7.340 0.537 -9.763 1.00 79.50 89 LEU A N 1
ATOM 730 C CA . LEU A 1 89 ? 6.855 1.751 -10.426 1.00 79.50 89 LEU A CA 1
ATOM 731 C C . LEU A 1 89 ? 5.431 2.087 -9.957 1.00 79.50 89 LEU A C 1
ATOM 733 O O . LEU A 1 89 ? 4.555 1.217 -10.030 1.00 79.50 89 LEU A O 1
ATOM 737 N N . PRO A 1 90 ? 5.159 3.322 -9.491 1.00 79.56 90 PRO A N 1
ATOM 738 C CA . PRO A 1 90 ? 3.853 3.677 -8.947 1.00 79.56 90 PRO A CA 1
ATOM 739 C C . PRO A 1 90 ? 2.805 3.833 -10.059 1.00 79.56 90 PRO A C 1
ATOM 741 O O . PRO A 1 90 ? 3.156 4.032 -11.225 1.00 79.56 90 PRO A O 1
ATOM 744 N N . PRO A 1 91 ? 1.498 3.826 -9.732 1.00 79.38 91 PRO A N 1
ATOM 745 C CA . PRO A 1 91 ? 0.428 3.948 -10.726 1.00 79.38 91 PRO A CA 1
ATOM 746 C C . PRO A 1 91 ? 0.569 5.163 -11.657 1.00 79.38 91 PRO A C 1
ATOM 748 O O . PRO A 1 91 ? 0.298 5.055 -12.857 1.00 79.38 91 PRO A O 1
ATOM 751 N N . ALA A 1 92 ? 1.048 6.294 -11.126 1.00 73.06 92 ALA A N 1
ATOM 752 C CA . ALA A 1 92 ? 1.293 7.519 -11.886 1.00 73.06 92 ALA A CA 1
ATOM 753 C C . ALA A 1 92 ? 2.280 7.315 -13.050 1.00 73.06 92 ALA A C 1
ATOM 755 O O . ALA A 1 92 ? 2.086 7.909 -14.109 1.00 73.06 92 ALA A O 1
ATOM 756 N N . PHE A 1 93 ? 3.250 6.402 -12.921 1.00 72.69 93 PHE A N 1
ATOM 757 C CA . PHE A 1 93 ? 4.195 6.072 -13.990 1.00 72.69 93 PHE A CA 1
ATOM 758 C C . PHE A 1 93 ? 3.468 5.629 -15.265 1.00 72.69 93 PHE A C 1
ATOM 760 O O . PHE A 1 93 ? 3.793 6.064 -16.366 1.00 72.69 93 PHE A O 1
ATOM 767 N N . SER A 1 94 ? 2.423 4.806 -15.130 1.00 69.62 94 SER A N 1
ATOM 768 C CA . SER A 1 94 ? 1.656 4.309 -16.278 1.00 69.62 94 SER A CA 1
ATOM 769 C C . SER A 1 94 ? 0.898 5.416 -17.024 1.00 69.62 94 SER A C 1
ATOM 771 O O . SER A 1 94 ? 0.716 5.328 -18.240 1.00 69.62 94 SER A O 1
ATOM 773 N N . MET A 1 95 ? 0.488 6.471 -16.312 1.00 67.06 95 MET A N 1
ATOM 774 C CA . MET A 1 95 ? -0.119 7.672 -16.890 1.00 67.06 95 MET A CA 1
ATOM 775 C C . MET A 1 95 ? 0.945 8.547 -17.551 1.00 67.06 95 MET A C 1
ATOM 777 O O . MET A 1 95 ? 0.732 9.039 -18.662 1.00 67.06 95 MET A O 1
ATOM 781 N N . SER A 1 96 ? 2.124 8.649 -16.937 1.00 64.94 96 SER A N 1
ATOM 782 C CA . SER A 1 96 ? 3.280 9.341 -17.505 1.00 64.94 96 SER A CA 1
ATOM 783 C C . SER A 1 96 ? 3.732 8.706 -18.817 1.00 64.94 96 SER A C 1
ATOM 785 O O . SER A 1 96 ? 3.869 9.381 -19.832 1.00 64.94 96 SER A O 1
ATOM 787 N N . VAL A 1 97 ? 3.791 7.378 -18.882 1.00 61.94 97 VAL A N 1
ATOM 788 C CA . VAL A 1 97 ? 4.047 6.642 -20.129 1.00 61.94 97 VAL A CA 1
ATOM 789 C C . VAL A 1 97 ? 2.919 6.819 -21.148 1.00 61.94 97 VAL A C 1
ATOM 791 O O . VAL A 1 97 ? 3.117 6.549 -22.323 1.00 61.94 97 VAL A O 1
ATOM 794 N N . ARG A 1 98 ? 1.737 7.334 -20.801 1.00 63.34 98 ARG A N 1
ATOM 795 C CA . ARG A 1 98 ? 0.719 7.691 -21.806 1.00 63.34 98 ARG A CA 1
ATOM 796 C C . ARG A 1 98 ? 0.888 9.123 -22.314 1.00 63.34 98 ARG A C 1
ATOM 798 O O . ARG A 1 98 ? 0.848 9.306 -23.527 1.00 63.34 98 ARG A O 1
ATOM 805 N N . GLY A 1 99 ? 1.175 10.089 -21.440 1.00 56.34 99 GLY A N 1
ATOM 806 C CA . GLY A 1 99 ? 1.139 11.522 -21.777 1.00 56.34 99 GLY A CA 1
ATOM 807 C C . GLY A 1 99 ? 2.454 12.313 -21.736 1.00 56.34 99 GLY A C 1
ATOM 808 O O . GLY A 1 99 ? 2.492 13.406 -22.283 1.00 56.34 99 GLY A O 1
ATOM 809 N N . TYR A 1 100 ? 3.522 11.805 -21.120 1.00 52.56 100 TYR A N 1
ATOM 810 C CA . TYR A 1 100 ? 4.768 12.549 -20.889 1.00 52.56 100 TYR A CA 1
ATOM 811 C C . TYR A 1 100 ? 5.884 12.158 -21.869 1.00 52.56 100 TYR A C 1
ATOM 813 O O . TYR A 1 100 ? 5.879 11.055 -22.432 1.00 52.56 100 TYR A O 1
ATOM 821 N N . SER A 1 101 ? 6.828 13.090 -22.053 1.00 57.47 101 SER A N 1
ATOM 822 C CA . SER A 1 101 ? 8.119 12.879 -22.717 1.00 57.47 101 SER A CA 1
ATOM 823 C C . SER A 1 101 ? 9.055 12.025 -21.855 1.00 57.47 101 SER A C 1
ATOM 825 O O . SER A 1 101 ? 8.951 12.016 -20.626 1.00 57.47 101 SER A O 1
ATOM 827 N N . GLU A 1 102 ? 9.988 11.329 -22.501 1.00 57.62 102 GLU A N 1
ATOM 828 C CA . GLU A 1 102 ? 11.018 10.497 -21.863 1.00 57.62 102 GLU A CA 1
ATOM 829 C C . GLU A 1 102 ? 11.795 11.244 -20.765 1.00 57.62 102 GLU A C 1
ATOM 831 O O . GLU A 1 102 ? 12.008 10.717 -19.675 1.00 57.62 102 GLU A O 1
ATOM 836 N N . GLU A 1 103 ? 12.133 12.510 -21.011 1.00 59.50 103 GLU A N 1
ATOM 837 C CA . GLU A 1 103 ? 12.863 13.382 -20.085 1.00 59.50 103 GLU A CA 1
ATOM 838 C C . GLU A 1 103 ? 12.153 13.549 -18.731 1.00 59.50 103 GLU A C 1
ATOM 840 O O . GLU A 1 103 ? 12.782 13.515 -17.675 1.00 59.50 103 GLU A O 1
ATOM 845 N N . ASN A 1 104 ? 10.821 13.639 -18.733 1.00 57.09 104 ASN A N 1
ATOM 846 C CA . ASN A 1 104 ? 10.048 13.739 -17.496 1.00 57.09 104 ASN A CA 1
ATOM 847 C C . ASN A 1 104 ? 9.982 12.410 -16.740 1.00 57.09 104 ASN A C 1
ATOM 849 O O . ASN A 1 104 ? 9.937 12.411 -15.513 1.00 57.09 104 ASN A O 1
ATOM 853 N N . ILE A 1 105 ? 9.991 11.281 -17.452 1.00 58.31 105 ILE A N 1
ATOM 854 C CA . ILE A 1 105 ? 10.051 9.954 -16.830 1.00 58.31 105 ILE A CA 1
ATOM 855 C C . ILE A 1 105 ? 11.415 9.775 -16.155 1.00 58.31 105 ILE A C 1
ATOM 857 O O . ILE A 1 105 ? 11.465 9.439 -14.974 1.00 58.31 105 ILE A O 1
ATOM 861 N N . ARG A 1 106 ? 12.502 10.095 -16.868 1.00 59.16 106 ARG A N 1
ATOM 862 C CA . ARG A 1 106 ? 13.878 10.070 -16.351 1.00 59.16 106 ARG A CA 1
ATOM 863 C C . ARG A 1 106 ? 14.059 10.988 -15.137 1.00 59.16 106 ARG A C 1
ATOM 865 O O . ARG A 1 106 ? 14.693 10.595 -14.166 1.00 59.16 106 ARG A O 1
ATOM 872 N N . ARG A 1 107 ? 13.458 12.183 -15.152 1.00 59.56 107 ARG A N 1
ATOM 873 C CA . ARG A 1 107 ? 13.528 13.138 -14.032 1.00 59.56 107 ARG A CA 1
ATOM 874 C C . ARG A 1 107 ? 12.793 12.658 -12.777 1.00 59.56 107 ARG A C 1
ATOM 876 O O . ARG A 1 107 ? 13.223 12.968 -11.674 1.00 59.56 107 ARG A O 1
ATOM 883 N N . VAL A 1 108 ? 11.664 11.967 -12.935 1.00 56.59 108 VAL A N 1
ATOM 884 C CA . VAL A 1 108 ? 10.797 11.573 -11.808 1.00 56.59 108 VAL A CA 1
ATOM 885 C C . VAL A 1 108 ? 11.187 10.214 -11.221 1.00 56.59 108 VAL A C 1
ATOM 887 O O . VAL A 1 108 ? 10.994 10.001 -10.030 1.00 56.59 108 VAL A O 1
ATOM 890 N N . TYR A 1 109 ? 11.742 9.306 -12.028 1.00 59.00 109 TYR A N 1
ATOM 891 C CA . TYR A 1 109 ? 11.975 7.904 -11.650 1.00 59.00 109 TYR A CA 1
ATOM 892 C C . TYR A 1 109 ? 13.450 7.473 -11.730 1.00 59.00 109 TYR A C 1
ATOM 894 O O . TYR A 1 109 ? 13.722 6.287 -11.882 1.00 59.00 109 TYR A O 1
ATOM 902 N N . CYS A 1 110 ? 14.368 8.440 -11.600 1.00 55.00 110 CYS A N 1
ATOM 903 C CA . CYS A 1 110 ? 15.831 8.319 -11.690 1.00 55.00 110 CYS A CA 1
ATOM 904 C C . CYS A 1 110 ? 16.372 8.010 -13.094 1.00 55.00 110 CYS A C 1
ATOM 906 O O . CYS A 1 110 ? 16.125 6.958 -13.672 1.00 55.00 110 CYS A O 1
ATOM 908 N N . SER A 1 111 ? 17.171 8.931 -13.640 1.00 55.56 111 SER A N 1
ATOM 909 C CA . SER A 1 111 ? 17.746 8.812 -14.982 1.00 55.56 111 SER A CA 1
ATOM 910 C C . SER A 1 111 ? 18.953 7.884 -15.057 1.00 55.56 111 SER A C 1
ATOM 912 O O . SER A 1 111 ? 19.235 7.399 -16.144 1.00 55.56 111 SER A O 1
ATOM 914 N N . GLU A 1 112 ? 19.678 7.675 -13.954 1.00 57.03 112 GLU A N 1
ATOM 915 C CA . GLU A 1 112 ? 20.932 6.907 -13.942 1.00 57.03 112 GLU A CA 1
ATOM 916 C C . GLU A 1 112 ? 20.685 5.417 -13.680 1.00 57.03 112 GLU A C 1
ATOM 918 O O . GLU A 1 112 ? 21.061 4.599 -14.511 1.00 57.03 112 GLU A O 1
ATOM 923 N N . ASP A 1 113 ? 19.923 5.056 -12.642 1.00 58.06 113 ASP A N 1
ATOM 924 C CA . ASP A 1 113 ? 19.599 3.646 -12.350 1.00 58.06 113 ASP A CA 1
ATOM 925 C C . ASP A 1 113 ? 18.774 2.974 -13.458 1.00 58.06 113 ASP A C 1
ATOM 927 O O . ASP A 1 113 ? 18.865 1.767 -13.686 1.00 58.06 113 ASP A O 1
ATOM 931 N N . PHE A 1 114 ? 17.953 3.754 -14.170 1.00 60.06 114 PHE A N 1
ATOM 932 C CA . PHE A 1 114 ? 17.199 3.246 -15.314 1.00 60.06 114 PHE A CA 1
ATOM 933 C C . PHE A 1 114 ? 18.107 2.970 -16.520 1.00 60.06 114 PHE A C 1
ATOM 935 O O . PHE A 1 114 ? 17.764 2.117 -17.340 1.00 60.06 114 PHE A O 1
ATOM 942 N N . ASN A 1 115 ? 19.262 3.647 -16.619 1.00 61.84 115 ASN A N 1
ATOM 943 C CA . ASN A 1 115 ? 20.240 3.370 -17.670 1.00 61.84 115 ASN A CA 1
ATOM 944 C C . ASN A 1 115 ? 20.895 1.994 -17.492 1.00 61.84 115 ASN A C 1
ATOM 946 O O . ASN A 1 115 ? 21.121 1.294 -18.475 1.00 61.84 115 ASN A O 1
ATOM 950 N N . ASP A 1 116 ? 21.100 1.576 -16.244 1.00 65.62 116 ASP A N 1
ATOM 951 C CA . ASP A 1 116 ? 21.705 0.286 -15.894 1.00 65.62 116 ASP A CA 1
ATOM 952 C C . ASP A 1 116 ? 20.669 -0.851 -15.750 1.00 65.62 116 ASP A C 1
ATOM 954 O O . ASP A 1 116 ? 20.977 -1.965 -15.316 1.00 65.62 116 ASP A O 1
ATOM 958 N N . CYS A 1 117 ? 19.404 -0.593 -16.095 1.00 70.25 117 CYS A N 1
ATOM 959 C CA . CYS A 1 117 ? 18.298 -1.517 -15.861 1.00 70.25 117 CYS A CA 1
ATOM 960 C C . CYS A 1 117 ? 18.301 -2.709 -16.831 1.00 70.25 117 CYS A C 1
ATOM 962 O O . CYS A 1 117 ? 17.600 -2.697 -17.828 1.00 70.25 117 CYS A O 1
ATOM 964 N N . GLU A 1 118 ? 18.989 -3.806 -16.515 1.00 71.88 118 GLU A N 1
ATOM 965 C CA . GLU A 1 118 ? 19.092 -4.995 -17.392 1.00 71.88 118 GLU A CA 1
ATOM 966 C C . GLU A 1 118 ? 17.754 -5.702 -17.715 1.00 71.88 118 GLU A C 1
ATOM 968 O O . GLU A 1 118 ? 17.669 -6.511 -18.648 1.00 71.88 118 GLU A O 1
ATOM 973 N N . LYS A 1 119 ? 16.707 -5.492 -16.905 1.00 75.31 119 LYS A N 1
ATOM 974 C CA . LYS A 1 119 ? 15.480 -6.294 -16.980 1.00 75.31 119 LYS A CA 1
ATOM 975 C C . LYS A 1 119 ? 14.237 -5.554 -16.509 1.00 75.31 119 LYS A C 1
ATOM 977 O O . LYS A 1 119 ? 14.180 -5.086 -15.377 1.00 75.31 119 LYS A O 1
ATOM 982 N N . ALA A 1 120 ? 13.171 -5.620 -17.307 1.00 76.06 120 ALA A N 1
ATOM 983 C CA . ALA A 1 120 ? 11.825 -5.268 -16.865 1.00 76.06 120 ALA A CA 1
ATOM 984 C C . ALA A 1 120 ? 10.939 -6.504 -16.702 1.00 76.06 120 ALA A C 1
ATOM 986 O O . ALA A 1 120 ? 10.954 -7.439 -17.509 1.00 76.06 120 ALA A O 1
ATOM 987 N N . LYS A 1 121 ? 10.088 -6.470 -15.673 1.00 76.56 121 LYS A N 1
ATOM 988 C CA . LYS A 1 121 ? 9.068 -7.489 -15.421 1.00 76.56 121 LYS A CA 1
ATOM 989 C C . LYS A 1 121 ? 7.688 -6.850 -15.345 1.00 76.56 121 LYS A C 1
ATOM 991 O O . LYS A 1 121 ? 7.501 -5.865 -14.639 1.00 76.56 121 LYS A O 1
ATOM 996 N N . ALA A 1 122 ? 6.721 -7.428 -16.053 1.00 75.25 122 ALA A N 1
ATOM 997 C CA . ALA A 1 122 ? 5.345 -6.945 -16.067 1.00 75.25 122 ALA A CA 1
ATOM 998 C C . ALA A 1 122 ? 4.346 -8.086 -15.857 1.00 75.25 122 ALA A C 1
ATOM 1000 O O . ALA A 1 122 ? 4.557 -9.222 -16.288 1.00 75.25 122 ALA A O 1
ATOM 1001 N N . LEU A 1 123 ? 3.231 -7.758 -15.202 1.00 70.69 123 LEU A N 1
ATOM 1002 C CA . LEU A 1 123 ? 2.082 -8.658 -15.061 1.00 70.69 123 LEU A CA 1
ATOM 1003 C C . LEU A 1 123 ? 1.199 -8.669 -16.318 1.00 70.69 123 LEU A C 1
ATOM 1005 O O . LEU A 1 123 ? 0.512 -9.653 -16.568 1.00 70.69 123 LEU A O 1
ATOM 1009 N N . ASP A 1 124 ? 1.232 -7.588 -17.102 1.00 67.88 124 ASP A N 1
ATOM 1010 C CA . ASP A 1 124 ? 0.451 -7.407 -18.327 1.00 67.88 124 ASP A CA 1
ATOM 1011 C C . ASP A 1 124 ? 1.377 -7.025 -19.495 1.00 67.88 124 ASP A C 1
ATOM 1013 O O . ASP A 1 124 ? 2.170 -6.079 -19.412 1.00 67.88 124 ASP A O 1
ATOM 1017 N N . SER A 1 125 ? 1.265 -7.768 -20.597 1.00 63.69 125 SER A N 1
ATOM 1018 C CA . SER A 1 125 ? 2.070 -7.597 -21.805 1.00 63.69 125 SER A CA 1
ATOM 1019 C C . SER A 1 125 ? 1.783 -6.286 -22.545 1.00 63.69 125 SER A C 1
ATOM 1021 O O . SER A 1 125 ? 2.697 -5.711 -23.139 1.00 63.69 125 SER A O 1
ATOM 1023 N N . LEU A 1 126 ? 0.556 -5.759 -22.483 1.00 65.62 126 LEU A N 1
ATOM 1024 C CA . LEU A 1 126 ? 0.175 -4.525 -23.180 1.00 65.62 126 LEU A CA 1
ATOM 1025 C C . LEU A 1 126 ? 0.853 -3.293 -22.580 1.00 65.62 126 LEU A C 1
ATOM 1027 O O . LEU A 1 126 ? 1.215 -2.360 -23.304 1.00 65.62 126 LEU A O 1
ATOM 1031 N N . VAL A 1 127 ? 1.024 -3.284 -21.258 1.00 65.06 127 VAL A N 1
ATOM 1032 C CA . VAL A 1 127 ? 1.721 -2.209 -20.545 1.00 65.06 127 VAL A CA 1
ATOM 1033 C C . VAL A 1 127 ? 3.210 -2.251 -20.879 1.00 65.06 127 VAL A C 1
ATOM 1035 O O . VAL A 1 127 ? 3.789 -1.219 -21.216 1.00 65.06 127 VAL A O 1
ATOM 1038 N N . MET A 1 128 ? 3.800 -3.449 -20.894 1.00 66.00 128 MET A N 1
ATOM 1039 C CA . MET A 1 128 ? 5.217 -3.652 -21.191 1.00 66.00 128 MET A CA 1
ATOM 1040 C C . MET A 1 128 ? 5.610 -3.144 -22.584 1.00 66.00 128 MET A C 1
ATOM 1042 O O . MET A 1 128 ? 6.565 -2.386 -22.723 1.00 66.00 128 MET A O 1
ATOM 1046 N N . VAL A 1 129 ? 4.835 -3.493 -23.616 1.00 65.12 129 VAL A N 1
ATOM 1047 C CA . VAL A 1 129 ? 5.111 -3.064 -24.999 1.00 65.12 129 VAL A CA 1
ATOM 1048 C C . VAL A 1 129 ? 5.088 -1.539 -25.134 1.00 65.12 129 VAL A C 1
ATOM 1050 O O . VAL A 1 129 ? 5.889 -0.974 -25.875 1.00 65.12 129 VAL A O 1
ATOM 1053 N N . LYS A 1 130 ? 4.188 -0.853 -24.419 1.00 66.56 130 LYS A N 1
ATOM 1054 C CA . LYS A 1 130 ? 4.110 0.615 -24.441 1.00 66.56 130 LYS A CA 1
ATOM 1055 C C . LYS A 1 130 ? 5.294 1.267 -23.732 1.00 66.56 130 LYS A C 1
ATOM 1057 O O . LYS A 1 130 ? 5.799 2.264 -24.236 1.00 66.56 130 LYS A O 1
ATOM 1062 N N . ILE A 1 131 ? 5.730 0.700 -22.607 1.00 65.69 131 ILE A N 1
ATOM 1063 C CA . ILE A 1 131 ? 6.901 1.171 -21.857 1.00 65.69 131 ILE A CA 1
ATOM 1064 C C . ILE A 1 131 ? 8.162 1.045 -22.719 1.00 65.69 131 ILE A C 1
ATOM 1066 O O . ILE A 1 131 ? 8.842 2.041 -22.933 1.00 65.69 131 ILE A O 1
ATOM 1070 N N . ILE A 1 132 ? 8.409 -0.132 -23.303 1.00 65.94 132 ILE A N 1
ATOM 1071 C CA . ILE A 1 132 ? 9.578 -0.385 -24.165 1.00 65.94 132 ILE A CA 1
ATOM 1072 C C . ILE A 1 132 ? 9.611 0.569 -25.360 1.00 65.94 132 ILE A C 1
ATOM 1074 O O . ILE A 1 132 ? 10.650 1.139 -25.669 1.00 65.94 132 ILE A O 1
ATOM 1078 N N . LYS A 1 133 ? 8.467 0.766 -26.030 1.00 65.81 133 LYS A N 1
ATOM 1079 C CA . LYS A 1 133 ? 8.379 1.664 -27.189 1.00 65.81 133 LYS A CA 1
ATOM 1080 C C . LYS A 1 133 ? 8.643 3.128 -26.838 1.00 65.81 133 LYS A C 1
ATOM 1082 O O . LYS A 1 133 ? 9.143 3.852 -27.685 1.00 65.81 133 LYS A O 1
ATOM 1087 N N . LYS A 1 134 ? 8.260 3.568 -25.635 1.00 63.78 134 LYS A N 1
ATOM 1088 C CA . LYS A 1 134 ? 8.425 4.959 -25.188 1.00 63.78 134 LYS A CA 1
ATOM 1089 C C . LYS A 1 134 ? 9.790 5.266 -24.592 1.00 63.78 134 LYS A C 1
ATOM 1091 O O . LYS A 1 134 ? 10.187 6.420 -24.611 1.00 63.78 134 LYS A O 1
ATOM 1096 N N . LEU A 1 135 ? 10.475 4.265 -24.058 1.00 62.09 135 LEU A N 1
ATOM 1097 C CA . LEU A 1 135 ? 11.835 4.401 -23.542 1.00 62.09 135 LEU A CA 1
ATOM 1098 C C . LEU A 1 135 ? 12.890 4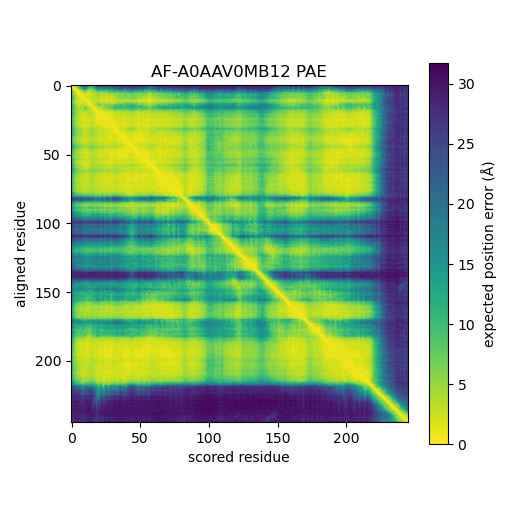.230 -24.648 1.00 62.09 135 LEU A C 1
ATOM 1100 O O . LEU A 1 135 ? 14.000 3.822 -24.332 1.00 62.09 135 LEU A O 1
ATOM 1104 N N . GLU A 1 136 ? 12.499 4.457 -25.914 1.00 55.00 136 GLU A N 1
ATOM 1105 C CA . GLU A 1 136 ? 13.299 4.363 -27.145 1.00 55.00 136 GLU A CA 1
ATOM 1106 C C . GLU A 1 136 ? 14.667 3.692 -26.962 1.00 55.00 136 GLU A C 1
ATOM 1108 O O . GLU A 1 136 ? 15.651 4.386 -26.769 1.00 55.00 136 GLU A O 1
ATOM 1113 N N . VAL A 1 137 ? 14.681 2.349 -26.978 1.00 50.31 137 VAL A N 1
ATOM 1114 C CA . VAL A 1 137 ? 15.641 1.355 -27.542 1.00 50.31 137 VAL A CA 1
ATOM 1115 C C . VAL A 1 137 ? 17.170 1.620 -27.544 1.00 50.31 137 VAL A C 1
ATOM 1117 O O . VAL A 1 137 ? 17.930 0.708 -27.840 1.00 50.31 137 VAL A O 1
ATOM 1120 N N . ASN A 1 138 ? 17.684 2.772 -27.139 1.00 48.25 138 ASN A N 1
ATOM 1121 C CA . ASN A 1 138 ? 19.113 3.056 -27.008 1.00 48.25 138 ASN A CA 1
ATOM 1122 C C . ASN A 1 138 ? 19.682 2.599 -25.665 1.00 48.25 138 ASN A C 1
ATOM 1124 O O . ASN A 1 138 ? 20.873 2.762 -25.424 1.00 48.25 138 ASN A O 1
ATOM 1128 N N . LEU A 1 139 ? 18.843 2.053 -24.782 1.00 48.88 139 LEU A N 1
ATOM 1129 C CA . LEU A 1 139 ? 19.285 1.682 -23.452 1.00 48.88 139 LEU A CA 1
ATOM 1130 C C . LEU A 1 139 ? 20.180 0.439 -23.453 1.00 48.88 139 LEU A C 1
ATOM 1132 O O . LEU A 1 139 ? 21.214 0.479 -22.804 1.00 48.88 139 LEU A O 1
ATOM 1136 N N . LEU A 1 140 ? 19.866 -0.660 -24.145 1.00 48.97 140 LEU A N 1
ATOM 1137 C CA . LEU A 1 140 ? 20.487 -1.933 -23.753 1.00 48.97 140 LEU A CA 1
ATOM 1138 C C . LEU A 1 140 ? 20.396 -3.011 -24.843 1.00 48.97 140 LEU A C 1
ATOM 1140 O O . LEU A 1 140 ? 19.344 -3.619 -25.041 1.00 48.97 140 LEU A O 1
ATOM 1144 N N . GLU A 1 141 ? 21.530 -3.352 -25.460 1.00 47.38 141 GLU A N 1
ATOM 1145 C CA . GLU A 1 141 ? 21.692 -4.600 -26.233 1.00 47.38 141 GLU A CA 1
ATOM 1146 C C . GLU A 1 141 ? 21.415 -5.863 -25.378 1.00 47.38 141 GLU A C 1
ATOM 1148 O O . GLU A 1 141 ? 21.218 -6.952 -25.915 1.00 47.38 141 GLU A O 1
ATOM 1153 N N . SER A 1 142 ? 21.348 -5.723 -24.047 1.00 54.62 142 SER A N 1
ATOM 1154 C CA . SER A 1 142 ? 21.126 -6.788 -23.060 1.00 54.62 142 SER A CA 1
ATOM 1155 C C . SER A 1 142 ? 19.777 -6.725 -22.316 1.00 54.62 142 SER A C 1
ATOM 1157 O O . SER A 1 142 ? 19.574 -7.503 -21.381 1.00 54.62 142 SER A O 1
ATOM 1159 N N . PHE A 1 143 ? 18.835 -5.849 -22.703 1.00 61.94 143 PHE A N 1
ATOM 1160 C CA . PHE A 1 143 ? 17.560 -5.710 -21.982 1.00 61.94 143 PHE A CA 1
ATOM 1161 C C . PHE A 1 143 ? 16.674 -6.939 -22.141 1.00 61.94 143 PHE A C 1
ATOM 1163 O O . PHE A 1 143 ? 16.251 -7.292 -23.245 1.00 61.94 143 PHE A O 1
ATOM 1170 N N . THR A 1 144 ? 16.309 -7.553 -21.021 1.00 66.69 144 THR A N 1
ATOM 1171 C CA . THR A 1 144 ? 15.383 -8.687 -21.019 1.00 66.69 144 THR A CA 1
ATOM 1172 C C . THR A 1 144 ? 14.006 -8.277 -20.517 1.00 66.69 144 THR A C 1
ATOM 1174 O O . THR A 1 144 ? 13.851 -7.488 -19.585 1.00 66.69 144 THR A O 1
ATOM 1177 N N . THR A 1 145 ? 12.966 -8.835 -21.134 1.00 67.62 145 THR A N 1
ATOM 1178 C CA . THR A 1 145 ? 11.581 -8.613 -20.710 1.00 67.62 145 THR A CA 1
ATOM 1179 C C . THR A 1 145 ? 10.992 -9.926 -20.232 1.00 67.62 145 THR A C 1
ATOM 1181 O O . THR A 1 145 ? 11.116 -10.957 -20.890 1.00 67.62 145 THR A O 1
ATOM 1184 N N . GLU A 1 146 ? 10.365 -9.903 -19.061 1.00 70.81 146 GLU A N 1
ATOM 1185 C CA . GLU A 1 146 ? 9.652 -11.057 -18.522 1.00 70.81 146 GLU A CA 1
ATOM 1186 C C . GLU A 1 146 ? 8.180 -10.700 -18.337 1.00 70.81 146 GLU A C 1
ATOM 1188 O O . GLU A 1 146 ? 7.825 -9.806 -17.562 1.00 70.81 146 GLU A O 1
ATOM 1193 N N . ILE A 1 147 ? 7.316 -11.425 -19.044 1.00 66.56 147 ILE A N 1
ATOM 1194 C CA . ILE A 1 147 ? 5.880 -11.415 -18.786 1.00 66.56 147 ILE A CA 1
ATOM 1195 C C . ILE A 1 147 ? 5.597 -12.541 -17.803 1.00 66.56 147 ILE A C 1
ATOM 1197 O O . ILE A 1 147 ? 5.957 -13.695 -18.042 1.00 66.56 147 ILE A O 1
ATOM 1201 N N . VAL A 1 148 ? 4.926 -12.210 -16.705 1.00 67.56 148 VAL A N 1
ATOM 1202 C CA . VAL A 1 148 ? 4.465 -13.214 -15.747 1.00 67.56 148 VAL A CA 1
ATOM 1203 C C . VAL A 1 148 ? 3.365 -14.058 -16.389 1.00 67.56 148 VAL A C 1
ATOM 1205 O O . VAL A 1 148 ? 2.190 -13.692 -16.398 1.00 67.56 148 VAL A O 1
ATOM 1208 N N . VAL A 1 149 ? 3.752 -15.213 -16.924 1.00 60.31 149 VAL A N 1
ATOM 1209 C CA . VAL A 1 149 ? 2.818 -16.240 -17.389 1.00 60.31 149 VAL A CA 1
ATOM 1210 C C . VAL A 1 149 ? 2.174 -16.928 -16.184 1.00 60.31 149 VAL A C 1
ATOM 1212 O O . VAL A 1 149 ? 2.838 -17.219 -15.192 1.00 60.31 149 VAL A O 1
ATOM 1215 N N . ASN A 1 150 ? 0.864 -17.172 -16.256 1.00 66.00 150 ASN A N 1
ATOM 1216 C CA . ASN A 1 150 ? 0.064 -17.769 -15.176 1.00 66.00 150 ASN A CA 1
ATOM 1217 C C . ASN A 1 150 ? -0.029 -16.931 -13.890 1.00 66.00 150 ASN A C 1
ATOM 1219 O O . ASN A 1 150 ? -0.181 -17.487 -12.799 1.00 66.00 150 ASN A O 1
ATOM 1223 N N . ALA A 1 151 ? -0.001 -15.597 -14.006 1.00 67.00 151 ALA A N 1
ATOM 1224 C CA . ALA A 1 151 ? -0.413 -14.738 -12.903 1.00 67.00 151 ALA A CA 1
ATOM 1225 C C . ALA A 1 151 ? -1.790 -15.202 -12.379 1.00 67.00 151 ALA A C 1
ATOM 1227 O O . ALA A 1 151 ? -2.702 -15.453 -13.180 1.00 67.00 151 ALA A O 1
ATOM 1228 N N . PRO A 1 152 ? -1.959 -15.344 -11.053 1.00 71.19 152 PRO A N 1
ATOM 1229 C CA . PRO A 1 152 ? -3.254 -15.663 -10.476 1.00 71.19 152 PRO A CA 1
ATOM 1230 C C . PRO A 1 152 ? -4.327 -14.696 -10.991 1.00 71.19 152 PRO A C 1
ATOM 1232 O O . PRO A 1 152 ? -4.045 -13.525 -11.241 1.00 71.19 152 PRO A O 1
ATOM 1235 N N . ARG A 1 153 ? -5.565 -15.173 -11.148 1.00 72.56 153 ARG A N 1
ATOM 1236 C CA . ARG A 1 153 ? -6.696 -14.328 -11.560 1.00 72.56 153 ARG A CA 1
ATOM 1237 C C . ARG A 1 153 ? -7.465 -13.846 -10.337 1.00 72.56 153 ARG A C 1
ATOM 1239 O O . ARG A 1 153 ? -7.756 -14.638 -9.439 1.00 72.56 153 ARG A O 1
ATOM 1246 N N . GLN A 1 154 ? -7.810 -12.564 -10.318 1.00 73.75 154 GLN A N 1
ATOM 1247 C CA . GLN A 1 154 ? -8.713 -12.008 -9.313 1.00 73.75 154 GLN A CA 1
ATOM 1248 C C . GLN A 1 154 ? -10.129 -12.574 -9.474 1.00 73.75 154 GLN A C 1
ATOM 1250 O O . GLN A 1 154 ? -10.560 -12.875 -10.589 1.00 73.75 154 GLN A O 1
ATOM 1255 N N . LYS A 1 155 ? -10.851 -12.723 -8.358 1.00 70.62 155 LYS A N 1
ATOM 1256 C CA . LYS A 1 155 ? -12.238 -13.220 -8.348 1.00 70.62 155 LYS A CA 1
ATOM 1257 C C . LYS A 1 155 ? -13.277 -12.103 -8.496 1.00 70.62 155 LYS A C 1
ATOM 1259 O O . LYS A 1 155 ? -14.380 -12.374 -8.954 1.00 70.62 155 LYS A O 1
ATOM 1264 N N . ASN A 1 156 ? -12.938 -10.874 -8.107 1.00 74.62 156 ASN A N 1
ATOM 1265 C CA . ASN A 1 156 ? -13.807 -9.700 -8.178 1.00 74.62 156 ASN A CA 1
ATOM 1266 C C . ASN A 1 156 ? -13.042 -8.505 -8.780 1.00 74.62 156 ASN A C 1
ATOM 1268 O O . ASN A 1 156 ? -11.819 -8.549 -8.911 1.00 74.62 156 ASN A O 1
ATOM 1272 N N . GLY A 1 157 ? -13.771 -7.461 -9.186 1.00 74.25 157 GLY A N 1
ATOM 1273 C CA . GLY A 1 157 ? -13.173 -6.243 -9.742 1.00 74.25 157 GLY A CA 1
ATOM 1274 C C . GLY A 1 157 ? -12.736 -5.215 -8.694 1.00 74.25 157 GLY A C 1
ATOM 1275 O O . GLY A 1 157 ? -11.913 -4.366 -9.008 1.00 74.25 157 GLY A O 1
ATOM 1276 N N . VAL A 1 158 ? -13.264 -5.279 -7.467 1.00 80.81 158 VAL A N 1
ATOM 1277 C CA . VAL A 1 158 ? -13.035 -4.269 -6.412 1.00 80.81 158 VAL A CA 1
ATOM 1278 C C . VAL A 1 158 ? -11.640 -4.400 -5.792 1.00 80.81 158 VAL A C 1
ATOM 1280 O O . VAL A 1 158 ? -10.997 -3.393 -5.499 1.00 80.81 158 VAL A O 1
ATOM 1283 N N . ASP A 1 159 ? -11.128 -5.625 -5.658 1.00 84.25 159 ASP A N 1
ATOM 1284 C CA . ASP A 1 159 ? -9.854 -5.904 -4.986 1.00 84.25 159 ASP A CA 1
ATOM 1285 C C . ASP A 1 159 ? -8.632 -5.839 -5.916 1.00 84.25 159 ASP A C 1
ATOM 1287 O O . ASP A 1 159 ? -7.549 -6.279 -5.532 1.00 84.25 159 ASP A O 1
ATOM 1291 N N . TYR A 1 160 ? -8.752 -5.290 -7.130 1.00 83.94 160 TYR A N 1
ATOM 1292 C CA . TYR A 1 160 ? -7.642 -5.278 -8.094 1.00 83.94 160 TYR A CA 1
ATOM 1293 C C . TYR A 1 160 ? -6.378 -4.605 -7.536 1.00 83.94 160 TYR A C 1
ATOM 1295 O O . TYR A 1 160 ? -5.274 -5.118 -7.712 1.00 83.94 160 TYR A O 1
ATOM 1303 N N . GLY A 1 161 ? -6.525 -3.488 -6.814 1.00 86.38 161 GLY A N 1
ATOM 1304 C CA . GLY A 1 161 ? -5.396 -2.785 -6.203 1.00 86.38 161 GLY A CA 1
ATOM 1305 C C . GLY A 1 161 ? -4.699 -3.632 -5.138 1.00 86.38 161 GLY A C 1
ATOM 1306 O O . GLY A 1 161 ? -3.471 -3.697 -5.094 1.00 86.38 161 GLY A O 1
ATOM 1307 N N . LEU A 1 162 ? -5.483 -4.353 -4.332 1.00 88.19 162 LEU A N 1
ATOM 1308 C CA . LEU A 1 162 ? -4.986 -5.254 -3.292 1.00 88.19 162 LEU A CA 1
ATOM 1309 C C . LEU A 1 162 ? -4.277 -6.465 -3.903 1.00 88.19 162 LEU A C 1
ATOM 1311 O O . LEU A 1 162 ? -3.224 -6.898 -3.432 1.00 88.19 162 LEU A O 1
ATOM 1315 N N . PHE A 1 163 ? -4.827 -6.971 -5.004 1.00 85.19 163 PHE A N 1
ATOM 1316 C CA . PHE A 1 163 ? -4.248 -8.042 -5.797 1.00 85.19 163 PHE A CA 1
ATOM 1317 C C . PHE A 1 163 ? -2.870 -7.656 -6.346 1.00 85.19 163 PHE A C 1
ATOM 1319 O O . PHE A 1 163 ? -1.910 -8.415 -6.204 1.00 85.19 163 PHE A O 1
ATOM 1326 N N . VAL A 1 164 ? -2.751 -6.455 -6.920 1.00 84.25 164 VAL A N 1
ATOM 1327 C CA . VAL A 1 164 ? -1.484 -5.916 -7.437 1.00 84.25 164 VAL A CA 1
ATOM 1328 C C . VAL A 1 164 ? -0.471 -5.722 -6.306 1.00 84.25 164 VAL A C 1
ATOM 1330 O O . VAL A 1 164 ? 0.654 -6.208 -6.427 1.00 84.25 164 VAL A O 1
ATOM 1333 N N . ALA A 1 165 ? -0.864 -5.105 -5.186 1.00 88.50 165 ALA A N 1
ATOM 1334 C CA . ALA A 1 165 ? 0.004 -4.930 -4.016 1.00 88.50 165 ALA A CA 1
ATOM 1335 C C . ALA A 1 165 ? 0.558 -6.271 -3.508 1.00 88.50 165 ALA A C 1
ATOM 1337 O O . ALA A 1 165 ? 1.764 -6.427 -3.298 1.00 88.50 165 ALA A O 1
ATOM 1338 N N . LYS A 1 166 ? -0.304 -7.288 -3.398 1.00 85.81 166 LYS A N 1
ATOM 1339 C CA . LYS A 1 166 ? 0.104 -8.629 -2.980 1.00 85.81 166 LYS A CA 1
ATOM 1340 C C . LYS A 1 166 ? 1.060 -9.296 -3.966 1.00 85.81 166 LYS A C 1
ATOM 1342 O O . LYS A 1 166 ? 2.022 -9.935 -3.537 1.00 85.81 166 LYS A O 1
ATOM 1347 N N . LEU A 1 167 ? 0.827 -9.159 -5.271 1.00 81.94 167 LEU A N 1
ATOM 1348 C CA . LEU A 1 167 ? 1.735 -9.701 -6.283 1.00 81.94 167 LEU A CA 1
ATOM 1349 C C . LEU A 1 167 ? 3.110 -9.032 -6.228 1.00 81.94 167 LEU A C 1
ATOM 1351 O O . LEU A 1 167 ? 4.117 -9.736 -6.282 1.00 81.94 167 LEU A O 1
ATOM 1355 N N . MET A 1 168 ? 3.171 -7.707 -6.064 1.00 85.19 168 MET A N 1
ATOM 1356 C CA . MET A 1 168 ? 4.441 -6.981 -5.943 1.00 85.19 168 MET A CA 1
ATOM 1357 C C . MET A 1 168 ? 5.245 -7.458 -4.728 1.00 85.19 168 MET A C 1
ATOM 1359 O O . MET A 1 168 ? 6.408 -7.842 -4.882 1.00 85.19 168 MET A O 1
ATOM 1363 N N . ARG A 1 169 ? 4.593 -7.576 -3.561 1.00 86.38 169 ARG A N 1
ATOM 1364 C CA . ARG A 1 169 ? 5.197 -8.064 -2.305 1.00 86.38 169 ARG A CA 1
ATOM 1365 C C . ARG A 1 169 ? 5.714 -9.508 -2.375 1.00 86.38 169 ARG A C 1
ATOM 1367 O O . ARG A 1 169 ? 6.534 -9.905 -1.556 1.00 86.38 169 ARG A O 1
ATOM 1374 N N . ASN A 1 170 ? 5.264 -10.306 -3.346 1.00 80.12 170 ASN A N 1
ATOM 1375 C CA . ASN A 1 170 ? 5.679 -11.704 -3.521 1.00 80.12 170 ASN A CA 1
ATOM 1376 C C . ASN A 1 170 ? 6.429 -11.959 -4.846 1.00 80.12 170 ASN A C 1
ATOM 1378 O O . ASN A 1 170 ? 6.752 -13.099 -5.175 1.00 80.12 170 ASN A O 1
ATOM 1382 N N . SER A 1 171 ? 6.761 -10.905 -5.596 1.00 69.62 171 SER A N 1
ATOM 1383 C CA . SER A 1 171 ? 7.286 -10.958 -6.973 1.00 69.62 171 SER A CA 1
ATOM 1384 C C . SER A 1 171 ? 8.597 -11.739 -7.172 1.00 69.62 171 SER A C 1
ATOM 1386 O O . SER A 1 171 ? 8.964 -12.030 -8.313 1.00 69.62 171 SER A O 1
ATOM 1388 N N . GLY A 1 172 ? 9.293 -12.104 -6.089 1.00 66.50 172 GLY A N 1
ATOM 1389 C CA . GLY A 1 172 ? 10.492 -12.945 -6.117 1.00 66.50 172 GLY A CA 1
ATOM 1390 C C . GLY A 1 172 ? 10.239 -14.425 -6.439 1.00 66.50 172 GLY A C 1
ATOM 1391 O O . GLY A 1 172 ? 11.156 -15.086 -6.914 1.00 66.50 172 GLY A O 1
ATOM 1392 N N . CYS A 1 173 ? 9.022 -14.950 -6.232 1.00 66.00 173 CYS A N 1
ATOM 1393 C CA . CYS A 1 173 ? 8.684 -16.351 -6.514 1.00 66.00 173 CYS A CA 1
ATOM 1394 C C . CYS A 1 173 ? 7.214 -16.492 -6.950 1.00 66.00 173 CYS A C 1
ATOM 1396 O O . CYS A 1 173 ? 6.290 -16.382 -6.144 1.00 66.00 173 CYS A O 1
ATOM 1398 N N . LEU A 1 174 ? 6.983 -16.749 -8.242 1.00 64.25 174 LEU A N 1
ATOM 1399 C CA . LEU A 1 174 ? 5.632 -16.836 -8.816 1.00 64.25 174 LEU A CA 1
ATOM 1400 C C . LEU A 1 174 ? 4.838 -18.053 -8.322 1.00 64.25 174 LEU A C 1
AT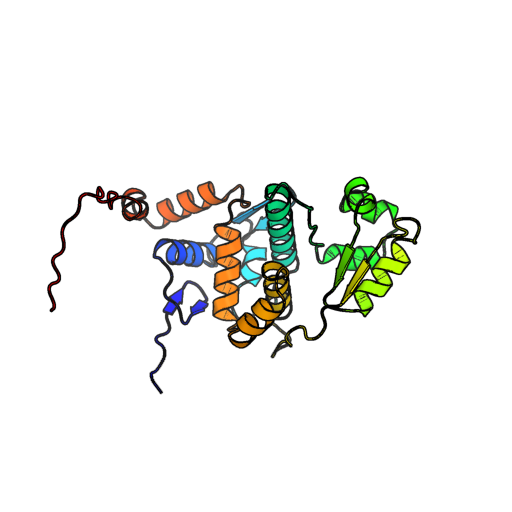OM 1402 O O . LEU A 1 174 ? 3.621 -17.956 -8.158 1.00 64.25 174 LEU A O 1
ATOM 1406 N N . ASP A 1 175 ? 5.506 -19.166 -8.021 1.00 64.88 175 ASP A N 1
ATOM 1407 C CA . ASP A 1 175 ? 4.852 -20.350 -7.454 1.00 64.88 175 ASP A CA 1
ATOM 1408 C C . ASP A 1 175 ? 4.362 -20.090 -6.023 1.00 64.88 175 ASP A C 1
ATOM 1410 O O . ASP A 1 175 ? 3.270 -20.522 -5.631 1.00 64.88 175 ASP A O 1
ATOM 1414 N N . ASP A 1 176 ? 5.121 -19.312 -5.248 1.00 67.81 176 ASP A N 1
ATOM 1415 C CA . ASP A 1 176 ? 4.692 -18.844 -3.931 1.00 67.81 176 ASP A CA 1
ATOM 1416 C C . ASP A 1 176 ? 3.543 -17.849 -4.040 1.00 67.81 176 ASP A C 1
ATOM 1418 O O . ASP A 1 176 ? 2.577 -17.965 -3.280 1.00 67.81 176 ASP A O 1
ATOM 1422 N N . CYS A 1 177 ? 3.581 -16.937 -5.020 1.00 68.88 177 CYS A N 1
ATOM 1423 C CA . CYS A 1 177 ? 2.438 -16.085 -5.343 1.00 68.88 177 CYS A CA 1
ATOM 1424 C C . CYS A 1 177 ? 1.197 -16.938 -5.606 1.00 68.88 177 CYS A C 1
ATOM 1426 O O . CYS A 1 177 ? 0.188 -16.774 -4.928 1.00 68.88 177 CYS A O 1
ATOM 1428 N N . ALA A 1 178 ? 1.257 -17.887 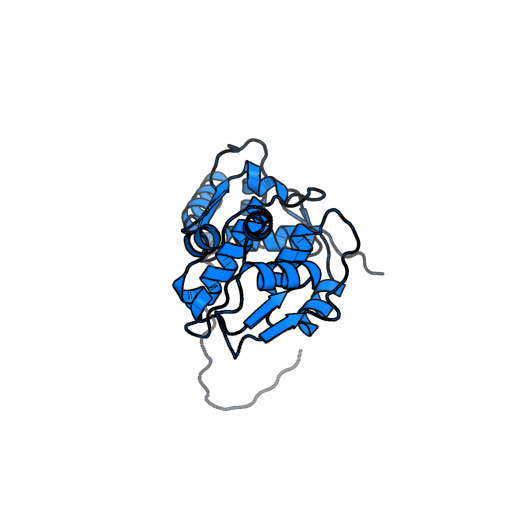-6.542 1.00 69.19 178 ALA A N 1
ATOM 1429 C CA . ALA A 1 178 ? 0.107 -18.700 -6.923 1.00 69.19 178 ALA A CA 1
ATOM 1430 C C . ALA A 1 178 ? -0.481 -19.478 -5.738 1.00 69.19 178 ALA A C 1
ATOM 1432 O O . ALA A 1 178 ? -1.702 -19.510 -5.559 1.00 69.19 178 ALA A O 1
ATOM 1433 N N . ARG A 1 179 ? 0.369 -20.048 -4.873 1.00 71.38 179 ARG A N 1
ATOM 1434 C CA . ARG A 1 179 ? -0.076 -20.708 -3.636 1.00 71.38 179 ARG A CA 1
ATOM 1435 C C . ARG A 1 179 ? -0.732 -19.736 -2.658 1.00 71.38 179 ARG A C 1
ATOM 1437 O O . ARG A 1 179 ? -1.792 -20.058 -2.120 1.00 71.38 179 ARG A O 1
ATOM 1444 N N . LYS A 1 180 ? -0.150 -18.553 -2.443 1.00 70.88 180 LYS A N 1
ATOM 1445 C CA . LYS A 1 180 ? -0.702 -17.526 -1.542 1.00 70.88 180 LYS A CA 1
ATOM 1446 C C . LYS A 1 180 ? -2.001 -16.917 -2.075 1.00 70.88 180 LYS A C 1
ATOM 1448 O O . LYS A 1 180 ? -2.883 -16.604 -1.281 1.00 70.88 180 LYS A O 1
ATOM 1453 N N . MET A 1 181 ? -2.165 -16.813 -3.393 1.00 75.62 181 MET A N 1
ATOM 1454 C CA . MET A 1 181 ? -3.392 -16.300 -4.012 1.00 75.62 181 MET A CA 1
ATOM 1455 C C . MET A 1 181 ? -4.559 -17.294 -3.957 1.00 75.62 181 MET A C 1
ATOM 1457 O O . MET A 1 181 ? -5.712 -16.873 -3.959 1.00 75.62 181 MET A O 1
ATOM 1461 N N . LYS A 1 182 ? -4.309 -18.607 -3.826 1.00 73.50 182 LYS A N 1
ATOM 1462 C CA . LYS A 1 182 ? -5.388 -19.588 -3.572 1.00 73.50 182 LYS A CA 1
ATOM 1463 C C . LYS A 1 182 ? -6.110 -19.351 -2.242 1.00 73.50 182 LYS A C 1
ATOM 1465 O O . LYS A 1 182 ? -7.274 -19.719 -2.125 1.00 73.50 182 LYS A O 1
ATOM 1470 N N . LYS A 1 183 ? -5.424 -18.755 -1.263 1.00 74.56 183 LYS A N 1
ATOM 1471 C CA . LYS A 1 183 ? -5.952 -18.418 0.069 1.00 74.56 183 LYS A CA 1
ATOM 1472 C C . LYS A 1 183 ? -6.314 -16.933 0.203 1.00 74.56 183 LYS A C 1
ATOM 1474 O O . LYS A 1 183 ? -6.348 -16.429 1.315 1.00 74.56 183 LYS A O 1
ATOM 1479 N N . PHE A 1 184 ? -6.496 -16.227 -0.915 1.00 81.50 184 PHE A N 1
ATOM 1480 C CA . PHE A 1 184 ? -6.803 -14.801 -0.905 1.00 81.50 184 PHE A CA 1
ATOM 1481 C C . PHE A 1 184 ? -8.170 -14.548 -0.262 1.00 81.50 184 PHE A C 1
ATOM 1483 O O . PHE A 1 184 ? -9.195 -14.901 -0.846 1.00 81.50 184 PHE A O 1
ATOM 1490 N N . GLU A 1 185 ? -8.154 -13.908 0.903 1.00 86.81 185 GLU A N 1
ATOM 1491 C CA . GLU A 1 185 ? -9.333 -13.457 1.640 1.00 86.81 185 GLU A CA 1
ATOM 1492 C C . GLU A 1 185 ? -9.236 -11.942 1.819 1.00 86.81 185 GLU A C 1
ATOM 1494 O O . GLU A 1 185 ? -8.390 -11.462 2.566 1.00 86.81 185 GLU A O 1
ATOM 1499 N N . SER A 1 186 ? -10.077 -11.180 1.109 1.00 88.19 186 SER A N 1
ATOM 1500 C CA . SER A 1 186 ? -9.905 -9.724 0.943 1.00 88.19 186 SER A CA 1
ATOM 1501 C C . SER A 1 186 ? -9.697 -8.979 2.265 1.00 88.19 186 SER A C 1
ATOM 1503 O O . SER A 1 186 ? -8.787 -8.163 2.371 1.00 88.19 186 SER A O 1
ATOM 1505 N N . GLN A 1 187 ? -10.475 -9.298 3.303 1.00 90.75 187 GLN A N 1
ATOM 1506 C CA . GLN A 1 187 ? -10.343 -8.629 4.601 1.00 90.75 187 GLN A CA 1
ATOM 1507 C C . GLN A 1 187 ? -9.043 -8.986 5.333 1.00 90.75 187 GLN A C 1
ATOM 1509 O O . GLN A 1 187 ? -8.414 -8.094 5.900 1.00 90.75 187 GLN A O 1
ATOM 1514 N N . ASP A 1 188 ? -8.609 -10.249 5.273 1.00 89.56 188 ASP A N 1
ATOM 1515 C CA . ASP A 1 188 ? -7.331 -10.677 5.856 1.00 89.56 188 ASP A CA 1
ATOM 1516 C C . ASP A 1 188 ? -6.162 -9.979 5.125 1.00 89.56 188 ASP A C 1
ATOM 1518 O O . ASP A 1 188 ? -5.233 -9.489 5.762 1.00 89.56 188 ASP A O 1
ATOM 1522 N N . GLU A 1 189 ? -6.229 -9.858 3.795 1.00 89.75 189 GLU A N 1
ATOM 1523 C CA . GLU A 1 189 ? -5.191 -9.192 2.994 1.00 89.75 189 GLU A CA 1
ATOM 1524 C C . GLU A 1 189 ? -5.165 -7.668 3.180 1.00 89.75 189 GLU A C 1
ATOM 1526 O O . GLU A 1 189 ? -4.095 -7.061 3.143 1.00 89.75 189 GLU A O 1
ATOM 1531 N N . ARG A 1 190 ? -6.325 -7.032 3.379 1.00 93.12 190 ARG A N 1
ATOM 1532 C CA . ARG A 1 190 ? -6.412 -5.596 3.691 1.00 93.12 190 ARG A CA 1
ATOM 1533 C C . ARG A 1 190 ? -5.813 -5.289 5.049 1.00 93.12 190 ARG A C 1
ATOM 1535 O O . ARG A 1 190 ? -5.049 -4.334 5.155 1.00 93.12 190 ARG A O 1
ATOM 1542 N N . LEU A 1 191 ? -6.127 -6.105 6.056 1.00 94.06 191 LEU A N 1
ATOM 1543 C CA . LEU A 1 191 ? -5.526 -5.978 7.378 1.00 94.06 191 LEU A CA 1
ATOM 1544 C C . LEU A 1 191 ? -4.006 -6.177 7.302 1.00 94.06 191 LEU A C 1
ATOM 1546 O O . LEU A 1 191 ? -3.266 -5.358 7.838 1.00 94.06 191 LEU A O 1
ATOM 1550 N N . ASP A 1 192 ? -3.541 -7.214 6.598 1.00 93.06 192 ASP A N 1
ATOM 1551 C CA . ASP A 1 192 ? -2.107 -7.462 6.401 1.00 93.06 192 ASP A CA 1
ATOM 1552 C C . ASP A 1 192 ? -1.413 -6.282 5.708 1.00 93.06 192 ASP A C 1
ATOM 1554 O O . ASP A 1 192 ? -0.339 -5.865 6.132 1.00 93.06 192 ASP A O 1
ATOM 1558 N N . LEU A 1 193 ? -2.032 -5.694 4.679 1.00 94.88 193 LEU A N 1
ATOM 1559 C CA . LEU A 1 193 ? -1.482 -4.519 4.007 1.00 94.88 193 LEU A CA 1
ATOM 1560 C C . LEU A 1 193 ? -1.494 -3.275 4.907 1.00 94.88 193 LEU A C 1
ATOM 1562 O O . LEU A 1 193 ? -0.515 -2.534 4.917 1.00 94.88 193 LEU A O 1
ATOM 1566 N N . ALA A 1 194 ? -2.559 -3.051 5.679 1.00 96.12 194 ALA A N 1
ATOM 1567 C CA . ALA A 1 194 ? -2.633 -1.939 6.622 1.00 96.12 194 ALA A CA 1
ATOM 1568 C C . ALA A 1 194 ? -1.525 -2.036 7.678 1.00 96.12 194 ALA A C 1
ATOM 1570 O O . ALA A 1 194 ? -0.764 -1.088 7.861 1.00 96.12 194 ALA A O 1
ATOM 1571 N N . LEU A 1 195 ? -1.380 -3.203 8.308 1.00 95.88 195 LEU A N 1
ATOM 1572 C CA . LEU A 1 195 ? -0.326 -3.457 9.288 1.00 95.88 195 LEU A CA 1
ATOM 1573 C C . LEU A 1 195 ? 1.064 -3.390 8.658 1.00 95.88 195 LEU A C 1
ATOM 1575 O O . LEU A 1 195 ? 1.969 -2.827 9.263 1.00 95.88 195 LEU A O 1
ATOM 1579 N N . TYR A 1 196 ? 1.236 -3.901 7.436 1.00 96.06 196 TYR A N 1
ATOM 1580 C CA . TYR A 1 196 ? 2.490 -3.772 6.699 1.00 96.06 196 TYR A CA 1
ATOM 1581 C C . TYR A 1 196 ? 2.894 -2.308 6.542 1.00 96.06 196 TYR A C 1
ATOM 1583 O O . TYR A 1 196 ? 4.045 -1.996 6.807 1.00 96.06 196 TYR A O 1
ATOM 1591 N 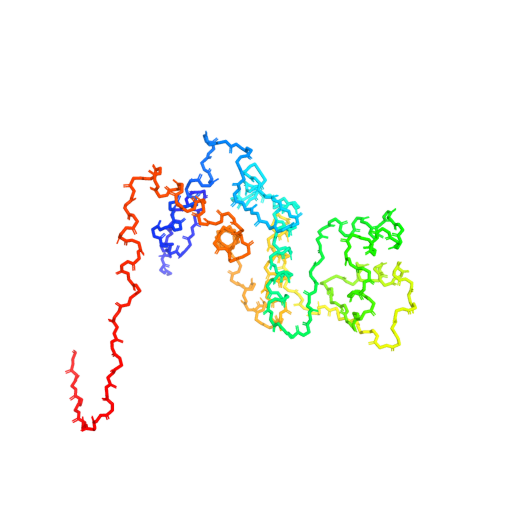N . LEU A 1 197 ? 1.979 -1.415 6.150 1.00 97.25 197 LEU A N 1
ATOM 1592 C CA . LEU A 1 197 ? 2.289 0.006 5.963 1.00 97.25 197 LEU A CA 1
ATOM 1593 C C . LEU A 1 197 ? 2.523 0.740 7.291 1.00 97.25 197 LEU A C 1
ATOM 1595 O O . LEU A 1 197 ? 3.423 1.567 7.384 1.00 97.25 197 LEU A O 1
ATOM 1599 N N . LEU A 1 198 ? 1.743 0.437 8.327 1.00 97.44 198 LEU A N 1
ATOM 1600 C CA . LEU A 1 198 ? 1.872 1.112 9.620 1.00 97.44 198 LEU A CA 1
ATOM 1601 C C . LEU A 1 198 ? 3.149 0.686 10.355 1.00 97.44 198 LEU A C 1
ATOM 1603 O O . LEU A 1 198 ? 3.896 1.543 10.821 1.00 97.44 198 LEU A O 1
ATOM 1607 N N . ASN A 1 199 ? 3.433 -0.619 10.387 1.00 96.38 199 ASN A N 1
ATOM 1608 C CA . ASN A 1 199 ? 4.535 -1.205 11.153 1.00 96.38 199 ASN A CA 1
ATOM 1609 C C . ASN A 1 199 ? 5.864 -1.274 10.380 1.00 96.38 199 ASN A C 1
ATOM 1611 O O . ASN A 1 199 ? 6.871 -1.718 10.946 1.00 96.38 199 ASN A O 1
ATOM 1615 N N . ASN A 1 200 ? 5.903 -0.888 9.097 1.00 95.56 200 ASN A N 1
ATOM 1616 C CA . ASN A 1 200 ? 7.127 -1.010 8.308 1.00 95.56 200 ASN A CA 1
ATOM 1617 C C . ASN A 1 200 ? 8.271 -0.185 8.912 1.00 95.56 200 ASN A C 1
ATOM 1619 O O . ASN A 1 200 ? 8.083 0.936 9.374 1.00 95.56 200 ASN A O 1
ATOM 1623 N N . LYS A 1 201 ? 9.495 -0.703 8.812 1.00 95.31 201 LYS A N 1
ATOM 1624 C CA . LYS A 1 201 ? 10.725 0.048 9.095 1.00 95.31 201 LYS A CA 1
ATOM 1625 C C . LYS A 1 201 ? 10.961 1.227 8.140 1.00 95.31 201 LYS A C 1
ATOM 1627 O O . LYS A 1 201 ? 11.824 2.049 8.425 1.00 95.31 201 LYS A O 1
ATOM 1632 N N . GLU A 1 202 ? 10.271 1.267 7.002 1.00 94.88 202 GLU A N 1
ATOM 1633 C CA . GLU A 1 202 ? 10.274 2.412 6.084 1.00 94.88 202 GLU A CA 1
ATOM 1634 C C . GLU A 1 202 ? 9.268 3.504 6.479 1.00 94.88 202 GLU A C 1
ATOM 1636 O O . GLU A 1 202 ? 9.321 4.591 5.916 1.00 94.88 202 GLU A O 1
ATOM 1641 N N . ASN A 1 203 ? 8.368 3.247 7.440 1.00 97.62 203 ASN A N 1
ATOM 1642 C CA . ASN A 1 203 ? 7.469 4.272 7.960 1.00 97.62 203 ASN A CA 1
ATOM 1643 C C . ASN A 1 203 ? 8.208 5.153 8.978 1.00 97.62 203 ASN A C 1
ATOM 1645 O O . ASN A 1 203 ? 8.360 4.778 10.143 1.00 97.62 203 ASN A O 1
ATOM 1649 N N . GLU A 1 204 ? 8.637 6.338 8.551 1.00 97.38 204 GLU A N 1
ATOM 1650 C CA . GLU A 1 204 ? 9.437 7.269 9.360 1.00 97.38 204 GLU A CA 1
ATOM 1651 C C . GLU A 1 204 ? 8.719 7.748 10.628 1.00 97.38 204 GLU A C 1
ATOM 1653 O O . GLU A 1 204 ? 9.362 8.109 11.613 1.00 97.38 204 GLU A O 1
ATOM 1658 N N . ILE A 1 205 ? 7.382 7.738 10.625 1.00 97.25 205 ILE A N 1
ATOM 1659 C CA . ILE A 1 205 ? 6.562 8.188 11.756 1.00 97.25 205 ILE A CA 1
ATOM 1660 C C . ILE A 1 205 ? 5.981 7.036 12.580 1.00 97.25 205 ILE A C 1
ATOM 1662 O O . ILE A 1 205 ? 5.215 7.292 13.509 1.00 97.25 205 ILE A O 1
ATOM 1666 N N . LYS A 1 206 ? 6.366 5.781 12.300 1.00 96.69 206 LYS A N 1
ATOM 1667 C CA . LYS A 1 206 ? 5.871 4.591 13.013 1.00 96.69 206 LYS A CA 1
ATOM 1668 C C . LYS A 1 206 ? 5.952 4.757 14.528 1.00 96.69 206 LYS A C 1
ATOM 1670 O O . LYS A 1 206 ? 4.943 4.645 15.213 1.00 96.69 206 LYS A O 1
ATOM 1675 N N . ASP A 1 207 ? 7.128 5.074 15.063 1.00 95.81 207 ASP A N 1
ATOM 1676 C CA . ASP A 1 207 ? 7.312 5.126 16.519 1.00 95.81 207 ASP A CA 1
ATOM 1677 C C . ASP A 1 207 ? 6.531 6.286 17.158 1.00 95.81 207 ASP A C 1
ATOM 1679 O O . ASP A 1 207 ? 6.081 6.186 18.299 1.00 95.81 207 ASP A O 1
ATOM 1683 N N . VAL A 1 208 ? 6.345 7.389 16.423 1.00 96.00 208 VAL A N 1
ATOM 1684 C CA . VAL A 1 208 ? 5.519 8.523 16.863 1.00 96.00 208 VAL A CA 1
ATOM 1685 C C . VAL A 1 208 ? 4.052 8.107 16.930 1.00 96.00 208 VAL A C 1
ATOM 1687 O O . VAL A 1 208 ? 3.411 8.325 17.959 1.00 96.00 208 VAL A O 1
ATOM 1690 N N . LEU A 1 209 ? 3.549 7.460 15.876 1.00 95.44 209 LEU A N 1
ATOM 1691 C CA . LEU A 1 209 ? 2.181 6.959 15.808 1.00 95.44 209 LEU A CA 1
ATOM 1692 C C . LEU A 1 209 ? 1.913 5.926 16.909 1.00 95.44 209 LEU A C 1
ATOM 1694 O O . LEU A 1 209 ? 0.946 6.061 17.649 1.00 95.44 209 LEU A O 1
ATOM 1698 N N . HIS A 1 210 ? 2.795 4.938 17.080 1.00 93.62 210 HIS A N 1
ATOM 1699 C CA . HIS A 1 210 ? 2.641 3.911 18.114 1.00 93.62 210 HIS A CA 1
ATOM 1700 C C . HIS A 1 210 ? 2.589 4.515 19.517 1.00 93.62 210 HIS A C 1
ATOM 1702 O O . HIS A 1 210 ? 1.699 4.175 20.294 1.00 93.62 210 HIS A O 1
ATOM 1708 N N . ARG A 1 211 ? 3.493 5.449 19.843 1.00 93.25 211 ARG A N 1
ATOM 1709 C CA . ARG A 1 211 ? 3.462 6.133 21.144 1.00 93.25 211 ARG A CA 1
ATOM 1710 C C . ARG A 1 211 ? 2.165 6.907 21.349 1.00 93.25 211 ARG A C 1
ATOM 1712 O O . ARG A 1 211 ? 1.593 6.825 22.432 1.00 93.25 211 ARG A O 1
ATOM 1719 N N . LYS A 1 212 ? 1.696 7.633 20.328 1.00 93.25 212 LYS A N 1
ATOM 1720 C CA . LYS A 1 212 ? 0.424 8.368 20.381 1.00 93.25 212 LYS A CA 1
ATOM 1721 C C . LYS A 1 212 ? -0.738 7.424 20.698 1.00 93.25 212 LYS A C 1
ATOM 1723 O O . LYS A 1 212 ? -1.460 7.649 21.663 1.00 93.25 212 LYS A O 1
ATOM 1728 N N . VAL A 1 213 ? -0.851 6.337 19.939 1.00 91.94 213 VAL A N 1
ATOM 1729 C CA . VAL A 1 213 ? -1.916 5.337 20.081 1.00 91.94 213 VAL A CA 1
ATOM 1730 C C . VAL A 1 213 ? -1.920 4.704 21.473 1.00 91.94 213 VAL A C 1
ATOM 1732 O O . VAL A 1 213 ? -2.977 4.586 22.090 1.00 91.94 213 VAL A O 1
ATOM 1735 N N . VAL A 1 214 ? -0.748 4.336 22.000 1.00 88.81 214 VAL A N 1
ATOM 1736 C CA . VAL A 1 214 ? -0.640 3.759 23.349 1.00 88.81 214 VAL A CA 1
ATOM 1737 C C . VAL A 1 214 ? -1.108 4.758 24.407 1.00 88.81 214 VAL A C 1
ATOM 1739 O O . VAL A 1 214 ? -1.956 4.415 25.229 1.00 88.81 214 VAL A O 1
ATOM 1742 N N . MET A 1 215 ? -0.641 6.011 24.344 1.00 86.75 215 MET A N 1
ATOM 1743 C CA . MET A 1 215 ? -1.049 7.057 25.290 1.00 86.75 215 MET A CA 1
ATOM 1744 C C . MET A 1 215 ? -2.560 7.315 25.271 1.00 86.75 215 MET A C 1
ATOM 1746 O O . MET A 1 215 ? -3.160 7.486 26.329 1.00 86.75 215 MET A O 1
ATOM 1750 N N . GLU A 1 216 ? -3.181 7.319 24.092 1.00 86.56 216 GLU A N 1
ATOM 1751 C CA . GLU A 1 216 ? -4.624 7.543 23.942 1.00 86.56 216 GLU A CA 1
ATOM 1752 C C . GLU A 1 216 ? -5.468 6.341 24.382 1.00 86.56 216 GLU A C 1
ATOM 1754 O O . GLU A 1 216 ? -6.576 6.517 24.886 1.00 86.56 216 GLU A O 1
ATOM 1759 N N . SER A 1 217 ? -4.946 5.121 24.230 1.00 81.94 217 SER A N 1
ATOM 1760 C CA . SER A 1 217 ? -5.624 3.894 24.671 1.00 81.94 217 SER A CA 1
ATOM 1761 C C . SER A 1 217 ? -5.595 3.683 26.190 1.00 81.94 217 SER A C 1
ATOM 1763 O O . SER A 1 217 ? -6.408 2.929 26.722 1.00 81.94 217 SER A O 1
ATOM 1765 N N . GLY A 1 218 ? -4.671 4.344 26.895 1.00 71.88 218 GLY A N 1
ATOM 1766 C CA . GLY A 1 218 ? -4.453 4.154 28.329 1.00 71.88 218 GLY A CA 1
ATOM 1767 C C . GLY A 1 218 ? -3.695 2.870 28.696 1.00 71.88 218 GLY A C 1
ATOM 1768 O O . GLY A 1 218 ? -3.568 2.573 29.886 1.00 71.88 218 GLY A O 1
ATOM 1769 N N . GLU A 1 219 ? -3.178 2.115 27.720 1.00 65.25 219 GLU A N 1
ATOM 1770 C CA . GLU A 1 219 ? -2.312 0.957 27.970 1.00 65.25 219 GLU A CA 1
ATOM 1771 C C . GLU A 1 219 ? -0.880 1.394 28.341 1.00 65.25 219 GLU A C 1
ATOM 1773 O O . GLU A 1 219 ? -0.365 2.398 27.848 1.00 65.25 219 GLU A O 1
ATOM 1778 N N . ARG A 1 220 ? -0.215 0.669 29.254 1.00 53.47 220 ARG A N 1
ATOM 1779 C CA . ARG A 1 220 ? 1.173 0.971 29.655 1.00 53.47 220 ARG A CA 1
ATOM 1780 C C . ARG A 1 220 ? 2.161 0.328 28.681 1.00 53.47 220 ARG A C 1
ATOM 1782 O O . ARG A 1 220 ? 2.080 -0.867 28.420 1.00 53.47 220 ARG A O 1
ATOM 1789 N N . ILE A 1 221 ? 3.149 1.108 28.233 1.00 51.97 221 ILE A N 1
ATOM 1790 C CA . ILE A 1 221 ? 4.242 0.672 27.337 1.00 51.97 221 ILE A CA 1
ATOM 1791 C C . ILE A 1 221 ? 5.002 -0.547 27.915 1.00 51.97 221 ILE A C 1
ATOM 1793 O O . ILE A 1 221 ? 5.415 -1.429 27.165 1.00 51.97 221 ILE A O 1
ATOM 1797 N N . ASP A 1 222 ? 5.089 -0.657 29.244 1.00 48.00 222 ASP A N 1
ATOM 1798 C CA . ASP A 1 222 ? 5.835 -1.713 29.949 1.00 48.00 222 ASP A CA 1
ATOM 1799 C C . ASP A 1 222 ? 5.214 -3.125 29.843 1.00 48.00 222 ASP A C 1
ATOM 1801 O O . ASP A 1 222 ? 5.894 -4.114 30.110 1.00 48.00 222 ASP A O 1
ATOM 1805 N N . GLU A 1 223 ? 3.944 -3.259 29.439 1.00 46.00 223 GLU A N 1
ATOM 1806 C CA . GLU A 1 223 ? 3.303 -4.573 29.231 1.00 46.00 223 GLU A CA 1
ATOM 1807 C C . GLU A 1 223 ? 3.482 -5.109 27.799 1.00 46.00 223 GLU A C 1
ATOM 1809 O O . GLU A 1 223 ? 3.218 -6.283 27.531 1.00 46.00 223 GLU A O 1
ATOM 1814 N N . VAL A 1 224 ? 3.982 -4.279 26.878 1.00 49.47 224 VAL A N 1
ATOM 1815 C CA . VAL A 1 224 ? 4.072 -4.594 25.444 1.00 49.47 224 VAL A CA 1
ATOM 1816 C C . VAL A 1 224 ? 5.445 -5.156 25.056 1.00 49.47 224 VAL A C 1
ATOM 1818 O O . VAL A 1 224 ? 5.534 -6.008 24.173 1.00 49.47 224 VAL A O 1
ATOM 1821 N N . GLU A 1 225 ? 6.513 -4.769 25.756 1.00 39.94 225 GLU A N 1
ATOM 1822 C CA . GLU A 1 225 ? 7.871 -5.297 25.525 1.00 39.94 225 GLU A CA 1
ATOM 1823 C C . GLU A 1 225 ? 8.186 -6.567 26.350 1.00 39.94 225 GLU A C 1
ATOM 1825 O O . GLU A 1 225 ? 9.192 -7.239 26.129 1.00 39.94 225 GLU A O 1
ATOM 1830 N N . GLY A 1 226 ? 7.284 -6.986 27.246 1.00 38.47 226 GLY A N 1
ATOM 1831 C CA . GLY A 1 226 ? 7.490 -8.084 28.201 1.00 38.47 226 GLY A CA 1
ATOM 1832 C C . GLY A 1 226 ? 7.385 -9.526 27.678 1.00 38.47 226 GLY A C 1
ATOM 1833 O O . GLY A 1 226 ? 7.249 -10.441 28.489 1.00 38.47 226 GLY A O 1
ATOM 1834 N N . THR A 1 227 ? 7.437 -9.786 26.365 1.00 38.91 227 THR A N 1
ATOM 1835 C CA . THR A 1 227 ? 7.507 -11.177 25.843 1.00 38.91 227 THR A CA 1
ATOM 1836 C C . THR A 1 227 ? 8.673 -11.463 24.897 1.00 38.91 227 THR A C 1
ATOM 1838 O O . THR A 1 227 ? 8.772 -12.571 24.369 1.00 38.91 227 THR A O 1
ATOM 1841 N N . ALA A 1 228 ? 9.619 -10.535 24.757 1.00 39.41 228 ALA A N 1
ATOM 1842 C CA . ALA A 1 228 ? 10.862 -10.766 24.031 1.00 39.41 228 ALA A CA 1
ATOM 1843 C C . ALA A 1 228 ? 12.068 -10.618 24.968 1.00 39.41 228 ALA A C 1
ATOM 1845 O O . ALA A 1 228 ? 12.713 -9.584 24.976 1.00 39.41 228 ALA A O 1
ATOM 1846 N N . GLU A 1 229 ? 12.321 -11.654 25.778 1.00 35.66 229 GLU A N 1
ATOM 1847 C CA . GLU A 1 229 ? 13.650 -12.208 26.113 1.00 35.66 229 GLU A CA 1
ATOM 1848 C C . GLU A 1 229 ? 13.631 -12.941 27.463 1.00 35.66 229 GLU A C 1
ATOM 1850 O O . GLU A 1 229 ? 13.627 -12.336 28.531 1.00 35.66 229 GLU A O 1
ATOM 1855 N N . ARG A 1 230 ? 13.669 -14.278 27.402 1.00 37.34 230 ARG A N 1
ATOM 1856 C CA . ARG A 1 230 ? 14.595 -15.144 28.157 1.00 37.34 230 ARG A CA 1
ATOM 1857 C C . ARG A 1 230 ? 14.218 -16.603 27.919 1.00 37.34 230 ARG A C 1
ATOM 1859 O O . ARG A 1 230 ? 13.361 -17.166 28.588 1.00 37.34 230 ARG A O 1
ATOM 1866 N N . SER A 1 231 ? 14.937 -17.251 27.016 1.00 31.11 231 SER A N 1
ATOM 1867 C CA . SER A 1 231 ? 15.342 -18.626 27.285 1.00 31.11 231 SER A CA 1
ATOM 1868 C C . SER A 1 231 ? 16.790 -18.759 26.858 1.00 31.11 231 SER A C 1
ATOM 1870 O O . SER A 1 231 ? 17.118 -18.802 25.673 1.00 31.11 231 SER A O 1
ATOM 1872 N N . GLU A 1 232 ? 17.632 -18.727 27.878 1.00 32.28 232 GLU A N 1
ATOM 1873 C CA . GLU A 1 232 ? 19.047 -19.030 27.850 1.00 32.28 232 GLU A CA 1
ATOM 1874 C C . GLU A 1 232 ? 19.318 -20.258 26.977 1.00 32.28 232 GLU A C 1
ATOM 1876 O O . GLU A 1 232 ? 18.648 -21.289 27.065 1.00 32.28 232 GLU A O 1
ATOM 1881 N N . THR A 1 233 ? 20.333 -20.143 26.129 1.00 33.25 233 THR A N 1
ATOM 1882 C CA . THR A 1 233 ? 20.983 -21.282 25.489 1.00 33.25 233 THR A CA 1
ATOM 1883 C C . THR A 1 233 ? 21.351 -22.326 26.548 1.00 33.25 233 THR A C 1
ATOM 1885 O O . THR A 1 233 ? 22.134 -22.002 27.448 1.00 33.25 233 THR A O 1
ATOM 1888 N N . PRO A 1 234 ? 20.889 -23.584 26.449 1.00 30.45 234 PRO A N 1
ATOM 1889 C CA . PRO A 1 234 ? 21.420 -24.640 27.288 1.00 30.45 234 PRO A CA 1
ATOM 1890 C C . PRO A 1 234 ? 22.829 -24.964 26.801 1.00 30.45 234 PRO A C 1
ATOM 1892 O O . PRO A 1 234 ? 23.050 -25.269 25.624 1.00 30.45 234 PRO A O 1
ATOM 1895 N N . LYS A 1 235 ? 23.790 -24.891 27.723 1.00 34.47 235 LYS A N 1
ATOM 1896 C CA . LYS A 1 235 ? 25.131 -25.442 27.541 1.00 34.47 235 LYS A CA 1
ATOM 1897 C C . LYS A 1 235 ? 25.013 -26.889 27.057 1.00 34.47 235 LYS A C 1
ATOM 1899 O O . LYS A 1 235 ? 24.297 -27.693 27.651 1.00 34.47 235 LYS A O 1
ATOM 1904 N N . LYS A 1 236 ? 25.734 -27.211 25.983 1.00 34.56 236 LYS A N 1
ATOM 1905 C CA . LYS A 1 236 ? 26.039 -28.594 25.624 1.00 34.56 236 LYS A CA 1
ATOM 1906 C C . LYS A 1 236 ? 26.985 -29.142 26.682 1.00 34.56 236 LYS A C 1
ATOM 1908 O O . LYS A 1 236 ? 28.172 -28.874 26.597 1.00 34.56 236 LYS A O 1
ATOM 1913 N N . ASP A 1 237 ? 26.454 -29.925 27.605 1.00 33.69 237 ASP A N 1
ATOM 1914 C CA . ASP A 1 237 ? 27.184 -31.019 28.230 1.00 33.69 237 ASP A CA 1
ATOM 1915 C C . ASP A 1 237 ? 26.243 -32.220 28.283 1.00 33.69 237 ASP A C 1
ATOM 1917 O O . ASP A 1 237 ? 25.058 -32.103 28.599 1.00 33.69 237 ASP A O 1
ATOM 1921 N N . GLY A 1 238 ? 26.748 -33.360 27.820 1.00 37.28 238 GLY A N 1
ATOM 1922 C CA . GLY A 1 238 ? 25.954 -34.551 27.574 1.00 37.28 238 GLY A CA 1
ATOM 1923 C C . GLY A 1 238 ? 25.353 -35.140 28.846 1.00 37.28 238 GLY A C 1
ATOM 1924 O O . GLY A 1 238 ? 26.014 -35.238 29.872 1.00 37.28 238 GLY A O 1
ATOM 1925 N N . ASN A 1 239 ? 24.106 -35.590 28.750 1.00 30.97 239 ASN A N 1
ATOM 1926 C CA . ASN A 1 239 ? 23.721 -36.976 29.012 1.00 30.97 239 ASN A CA 1
ATOM 1927 C C . ASN A 1 239 ? 22.214 -37.139 28.786 1.00 30.97 239 ASN A C 1
ATOM 1929 O O . ASN A 1 239 ? 21.408 -36.267 29.096 1.00 30.97 239 ASN A O 1
ATOM 1933 N N . PHE A 1 240 ? 21.851 -38.270 28.189 1.00 33.38 240 PHE A N 1
ATOM 1934 C CA . PHE A 1 240 ? 20.480 -38.688 27.920 1.00 33.38 240 PHE A CA 1
ATOM 1935 C C . PHE A 1 240 ? 19.622 -38.692 29.186 1.00 33.38 240 PHE A C 1
ATOM 1937 O O . PHE A 1 240 ? 20.026 -39.312 30.165 1.00 33.38 240 PHE A O 1
ATOM 1944 N N . THR A 1 241 ? 18.383 -38.191 29.117 1.00 27.16 241 THR A N 1
ATOM 1945 C CA . THR A 1 241 ? 17.216 -38.936 29.633 1.00 27.16 241 THR A CA 1
ATOM 1946 C C . THR A 1 241 ? 15.902 -38.435 29.016 1.00 27.16 241 THR A C 1
ATOM 1948 O O . THR A 1 241 ? 15.531 -37.274 29.144 1.00 27.16 241 THR A O 1
ATOM 1951 N N . THR A 1 242 ? 15.185 -39.334 28.342 1.00 29.50 242 THR A N 1
ATOM 1952 C CA . THR A 1 242 ? 13.757 -39.236 27.987 1.00 29.50 242 THR A CA 1
ATOM 1953 C C . THR A 1 242 ? 12.874 -39.292 29.224 1.00 29.50 242 THR A C 1
ATOM 1955 O O . THR A 1 242 ? 13.096 -40.203 30.012 1.00 29.50 242 THR A O 1
ATOM 1958 N N . TYR A 1 243 ? 11.780 -38.518 29.272 1.00 23.58 243 TYR A N 1
ATOM 1959 C CA . TYR A 1 243 ? 10.528 -38.983 29.890 1.00 23.58 243 TYR A CA 1
ATOM 1960 C C . TYR A 1 243 ? 9.276 -38.483 29.155 1.00 23.58 243 TYR A C 1
ATOM 1962 O O . TYR A 1 243 ? 9.151 -37.312 28.810 1.00 23.58 243 TYR A O 1
ATOM 1970 N N . LYS A 1 244 ? 8.367 -39.440 28.922 1.00 25.77 244 LYS A N 1
ATOM 1971 C CA . LYS A 1 244 ? 6.964 -39.286 28.523 1.00 25.77 244 LYS A CA 1
ATOM 1972 C C . LYS A 1 244 ? 6.120 -38.924 29.750 1.00 25.77 244 LYS A C 1
ATOM 1974 O O . LYS A 1 244 ? 6.148 -39.686 30.714 1.00 25.77 244 LYS A O 1
ATOM 1979 N N . LEU A 1 245 ? 5.313 -37.872 29.650 1.00 33.03 245 LEU A N 1
ATOM 1980 C CA . LEU A 1 245 ? 3.839 -37.871 29.588 1.00 33.03 245 LEU A CA 1
ATOM 1981 C C . LEU A 1 245 ? 3.377 -36.424 29.406 1.00 33.03 245 LEU A C 1
ATOM 1983 O O . LEU A 1 245 ? 3.887 -35.559 30.147 1.00 33.03 245 LEU A O 1
#

Secondary structure (DSSP, 8-state):
-PPPPPEEETTEEESSPPPHHHHHHHHHHT-TTS-TT-EEEE-SS-EEEHHHHGGGSTTSPPPHHHHHHHHHHHHHHHHTTSSS------HHHHHHHHHS-HHHHHHHS-TTTTTT--EEEES-HHHHHHHHHHTTS-S-TT-EEEE-TTPPPPSSSTTHHHHHHHHHHTTT-HHHHHHHHHT--HHHHHHHHHHHHHH-TT-TTHHHHHHHHHHHHT--GGGTSTTS----PPP----------